Protein AF-A0A5C7MMS2-F1 (afdb_monomer_lite)

Radius of gyration: 21.01 Å; chains: 1; bounding box: 58×40×52 Å

Secondary structure (DSSP, 8-state):
-HHHHHHHHHHTT--HHHHHHHHHHTT-S-HHHHHHHHHHHHHHHHT-SSTTS-----EEPPHHHHTTS--EE--GGG-SEETTTTEE-SSS-EE----HHHHHHHHHHHHHHHTT---HHHHHHHHHHHHHHHHHH-GGGS-HHHHHHHTSTT--TTTHHHHHTHHHHHHHHHHHT-HHHHHHHHTGGGGHHHHHHHHHHHTGGG-TTHHHHHHHHHHHHHHHHHHH-

pLDDT: mean 73.43, std 17.76, range [34.78, 95.31]

Foldseek 3Di:
DVVLVVVCVVPVNDAQLSVQVVQVVVVHDHSVVRNVVVVVVVVVVPPPVDPPPDDPPQQADQPVVCVVHGDRDDPCQQFQADPVQCWGRDPDIDRHPCPPLNVVLRVLSNVCVVVVLDGPLLLVLLLVLQLVLQVVVDDVLHDPQLNVLVPDPPRDPPPSVSSSCSSVSSLLSVQLSDVVNLVLLVVPPPCLVVQLVSSCVSVVSSDPSCSSSSVSSSVSSNVVSVVVD

Sequence (229 aa):
MEAIVRQRRRTNGRDAVELGVVIAELGGPEPQTFESAHAWALVGHRNTRGPWEKQSASGTACLSCTAGTAVTTYPHIRFTFCRRHGQWLGKIQRSAVLDADLWKAERALRCMVRSGYVTRELYEGTWDAVRDHAYMIGETAWPERLRRARDLPKFTVGTDDRVALFPQTVLALRAVTRPQLVIWAGQGARQRHEIRRVLTENLDWAGDDRWLLVNNLQALLEAHVRSVA

Structure (mmCIF, N/CA/C/O backbone):
data_AF-A0A5C7MMS2-F1
#
_entry.id   AF-A0A5C7MMS2-F1
#
loop_
_atom_site.group_PDB
_atom_site.id
_atom_site.type_symbol
_atom_site.label_atom_id
_atom_site.label_alt_id
_atom_site.label_comp_id
_atom_site.label_asym_id
_atom_site.label_entity_id
_atom_site.label_seq_id
_atom_site.pdbx_PDB_ins_code
_atom_site.Cartn_x
_atom_site.Cartn_y
_atom_site.Cartn_z
_atom_site.occupancy
_atom_site.B_iso_or_equiv
_atom_site.auth_seq_id
_atom_site.auth_comp_id
_atom_site.auth_asym_id
_atom_site.auth_atom_id
_atom_site.pdbx_PDB_model_num
ATOM 1 N N . MET A 1 1 ? 32.289 23.148 20.616 1.00 55.03 1 MET A N 1
ATOM 2 C CA . MET A 1 1 ? 32.360 23.515 22.055 1.00 55.03 1 MET A CA 1
ATOM 3 C C . MET A 1 1 ? 31.599 24.792 22.407 1.00 55.03 1 MET A C 1
ATOM 5 O O . MET A 1 1 ? 30.785 24.755 23.323 1.00 55.03 1 MET A O 1
ATOM 9 N N . GLU A 1 2 ? 31.825 25.923 21.730 1.00 65.50 2 GLU A N 1
ATOM 10 C CA . GLU A 1 2 ? 31.168 27.195 22.088 1.00 65.50 2 GLU A CA 1
ATOM 11 C C . GLU A 1 2 ? 29.636 27.163 21.892 1.00 65.50 2 GLU A C 1
ATOM 13 O O . GLU A 1 2 ? 28.886 27.716 22.699 1.00 65.50 2 GLU A O 1
ATOM 18 N N . ALA A 1 3 ? 29.160 26.434 20.874 1.00 63.78 3 ALA A N 1
ATOM 19 C CA . ALA A 1 3 ? 27.738 26.205 20.617 1.00 63.78 3 ALA A CA 1
ATOM 20 C C . ALA A 1 3 ? 27.059 25.397 21.741 1.00 63.78 3 ALA A C 1
ATOM 22 O O . ALA A 1 3 ? 25.997 25.790 22.222 1.00 63.78 3 ALA A O 1
ATOM 23 N N . ILE A 1 4 ? 27.707 24.329 22.222 1.00 57.59 4 ILE A N 1
ATOM 24 C CA . ILE A 1 4 ? 27.218 23.487 23.328 1.00 57.59 4 ILE A CA 1
ATOM 25 C C . ILE A 1 4 ? 27.097 24.303 24.621 1.00 57.59 4 ILE A C 1
ATOM 27 O O . ILE A 1 4 ? 26.061 24.267 25.280 1.00 57.59 4 ILE A O 1
ATOM 31 N N . VAL A 1 5 ? 28.121 25.091 24.972 1.00 63.72 5 VAL A N 1
ATOM 32 C CA . VAL A 1 5 ? 28.115 25.909 26.200 1.00 63.72 5 VAL A CA 1
ATOM 33 C C . VAL A 1 5 ? 26.997 26.958 26.169 1.00 63.72 5 VAL A C 1
ATOM 35 O O . VAL A 1 5 ? 26.316 27.164 27.178 1.00 63.72 5 VAL A O 1
ATOM 38 N N . ARG A 1 6 ? 26.760 27.599 25.014 1.00 67.88 6 ARG A N 1
ATOM 39 C CA . ARG A 1 6 ? 25.638 28.540 24.837 1.00 67.88 6 ARG A CA 1
ATOM 40 C C . ARG A 1 6 ? 24.285 27.835 24.940 1.00 67.88 6 ARG A C 1
ATOM 42 O O . ARG A 1 6 ? 23.391 28.357 25.605 1.00 67.88 6 ARG A O 1
ATOM 49 N N . GLN A 1 7 ? 24.137 26.661 24.330 1.00 62.09 7 GLN A N 1
ATOM 50 C CA . GLN A 1 7 ? 22.880 25.913 24.344 1.00 62.09 7 GLN A CA 1
ATOM 51 C C . GLN A 1 7 ? 22.547 25.375 25.743 1.00 62.09 7 GLN A C 1
ATOM 53 O O . GLN A 1 7 ? 21.409 25.508 26.195 1.00 62.09 7 GLN A O 1
ATOM 58 N N . ARG A 1 8 ? 23.550 24.890 26.483 1.00 56.28 8 ARG A N 1
ATOM 59 C CA . ARG A 1 8 ? 23.418 24.431 27.874 1.00 56.28 8 ARG A CA 1
ATOM 60 C C . ARG A 1 8 ? 22.961 25.533 28.823 1.00 56.28 8 ARG A C 1
ATOM 62 O O . ARG A 1 8 ? 22.109 25.302 29.675 1.00 56.28 8 ARG A O 1
ATOM 69 N N . ARG A 1 9 ? 23.486 26.755 28.654 1.00 65.31 9 ARG A N 1
ATOM 70 C CA . ARG A 1 9 ? 23.047 27.935 29.423 1.00 65.31 9 ARG A CA 1
ATOM 71 C C . ARG A 1 9 ? 21.600 28.330 29.125 1.00 65.31 9 ARG A C 1
ATOM 73 O O . ARG A 1 9 ? 20.926 28.831 30.014 1.00 65.31 9 ARG A O 1
ATOM 80 N N . ARG A 1 10 ? 21.124 28.120 27.894 1.00 64.88 10 ARG A N 1
ATOM 81 C CA . ARG A 1 10 ? 19.743 28.443 27.490 1.00 64.88 10 ARG A CA 1
ATOM 82 C C . ARG A 1 10 ? 18.723 27.397 27.935 1.00 64.88 10 ARG A C 1
ATOM 84 O O . ARG A 1 10 ? 17.583 27.746 28.204 1.00 64.88 10 ARG A O 1
ATOM 91 N N . THR A 1 11 ? 19.127 26.133 27.999 1.00 62.44 11 THR A N 1
ATOM 92 C CA . THR A 1 11 ? 18.221 24.988 28.210 1.00 62.44 11 THR A CA 1
ATOM 93 C C . THR A 1 11 ? 18.388 24.318 29.578 1.00 62.44 11 THR A C 1
ATOM 95 O O . THR A 1 11 ? 17.722 23.326 29.876 1.00 62.44 11 THR A O 1
ATOM 98 N N . ASN A 1 12 ? 19.278 24.849 30.426 1.00 63.19 12 ASN A N 1
ATOM 99 C CA . ASN A 1 12 ? 19.643 24.290 31.730 1.00 63.19 12 ASN A CA 1
ATOM 100 C C . ASN A 1 12 ? 20.078 22.811 31.684 1.00 63.19 12 ASN A C 1
ATOM 102 O O . ASN A 1 12 ? 19.920 22.096 32.677 1.00 63.19 12 ASN A O 1
ATOM 106 N N . GLY A 1 13 ? 20.633 22.332 30.564 1.00 55.97 13 GLY A N 1
ATOM 107 C CA . GLY A 1 13 ? 21.162 20.968 30.472 1.00 55.97 13 GLY A CA 1
ATOM 108 C C . GLY A 1 13 ? 20.130 19.876 30.183 1.00 55.97 13 GLY A C 1
ATOM 109 O O . GLY A 1 13 ? 20.434 18.709 30.424 1.00 55.97 13 GLY A O 1
ATOM 110 N N . ARG A 1 14 ? 18.889 20.215 29.798 1.00 54.91 14 ARG A N 1
ATOM 111 C CA . ARG A 1 14 ? 17.760 19.255 29.784 1.00 54.91 14 ARG A CA 1
ATOM 112 C C . ARG A 1 14 ? 17.084 19.052 28.431 1.00 54.91 14 ARG A C 1
ATOM 114 O O . ARG A 1 14 ? 16.119 18.294 28.365 1.00 54.91 14 ARG A O 1
ATOM 121 N N . ASP A 1 15 ? 17.543 19.719 27.379 1.00 65.31 15 ASP A N 1
ATOM 122 C CA . ASP A 1 15 ? 16.831 19.742 26.102 1.00 65.31 15 ASP A CA 1
ATOM 123 C C . ASP A 1 15 ? 17.482 18.837 25.043 1.00 65.31 15 ASP A C 1
ATOM 125 O O . ASP A 1 15 ? 18.705 18.762 24.912 1.00 65.31 15 ASP A O 1
ATOM 129 N N . ALA A 1 16 ? 16.642 18.167 24.255 1.00 63.25 16 ALA A N 1
ATOM 130 C CA . ALA A 1 16 ? 17.030 17.289 23.154 1.00 63.25 16 ALA A CA 1
ATOM 131 C C . ALA A 1 16 ? 17.875 18.018 22.099 1.00 63.25 16 ALA A C 1
ATOM 133 O O . ALA A 1 16 ? 18.737 17.411 21.462 1.00 63.25 16 ALA A O 1
ATOM 134 N N . VAL A 1 17 ? 17.664 19.329 21.959 1.00 65.00 17 VAL A N 1
ATOM 135 C CA . VAL A 1 17 ? 18.454 20.208 21.092 1.00 65.00 17 VAL A CA 1
ATOM 136 C C . VAL A 1 17 ? 19.922 20.243 21.515 1.00 65.00 17 VAL A C 1
ATOM 138 O O . VAL A 1 17 ? 20.803 20.192 20.663 1.00 65.00 17 VAL A O 1
ATOM 141 N N . GLU A 1 18 ? 20.215 20.300 22.819 1.00 66.06 18 GLU A N 1
ATOM 142 C CA . GLU A 1 18 ? 21.594 20.336 23.325 1.00 66.06 18 GLU A CA 1
ATOM 143 C C . GLU A 1 18 ? 22.330 19.034 23.007 1.00 66.06 18 GLU A C 1
ATOM 145 O O . GLU A 1 18 ? 23.443 19.062 22.479 1.00 66.06 18 GLU A O 1
ATOM 150 N N . LEU A 1 19 ? 21.675 17.895 23.244 1.00 64.75 19 LEU A N 1
ATOM 151 C CA . LEU A 1 19 ? 22.204 16.583 22.879 1.00 64.75 19 LEU A CA 1
ATOM 152 C C . LEU A 1 19 ? 22.405 16.461 21.358 1.00 64.75 19 LEU A C 1
ATOM 154 O O . LEU A 1 19 ? 23.408 15.904 20.913 1.00 64.75 19 LEU A O 1
ATOM 158 N N . GLY A 1 20 ? 21.511 17.052 20.561 1.00 65.50 20 GLY A N 1
ATOM 159 C CA . GLY A 1 20 ? 21.653 17.144 19.108 1.00 65.50 20 GLY A CA 1
ATOM 160 C C . GLY A 1 20 ? 22.872 17.948 18.661 1.00 65.50 20 GLY A C 1
ATOM 161 O O . GLY A 1 20 ? 23.553 17.539 17.725 1.00 65.50 20 GLY A O 1
ATOM 162 N N . VAL A 1 21 ? 23.199 19.048 19.347 1.00 68.88 21 VAL A N 1
ATOM 163 C CA . VAL A 1 21 ? 24.417 19.839 19.082 1.00 68.88 21 VAL A CA 1
ATOM 164 C C . VAL A 1 21 ? 25.677 19.038 19.408 1.00 68.88 21 VAL A C 1
ATOM 166 O O . VAL A 1 21 ? 26.613 19.038 18.612 1.00 68.88 21 VAL A O 1
ATOM 169 N N . VAL A 1 22 ? 25.694 18.308 20.528 1.00 65.12 22 VAL A N 1
ATOM 170 C CA . VAL A 1 22 ? 26.823 17.432 20.891 1.00 65.12 22 VAL A CA 1
ATOM 171 C C . VAL A 1 22 ? 27.033 16.347 19.833 1.00 65.12 22 VAL A C 1
ATOM 173 O O . VAL A 1 22 ? 28.153 16.127 19.383 1.00 65.12 22 VAL A O 1
ATOM 176 N N . ILE A 1 23 ? 25.957 15.689 19.400 1.00 59.38 23 ILE A N 1
ATOM 177 C CA . ILE A 1 23 ? 26.016 14.614 18.404 1.00 59.38 23 ILE A CA 1
ATOM 178 C C . ILE A 1 23 ? 26.473 15.135 17.039 1.00 59.38 23 ILE A C 1
ATOM 180 O O . ILE A 1 23 ? 27.279 14.474 16.388 1.00 59.38 23 ILE A O 1
ATOM 184 N N . ALA A 1 24 ? 26.022 16.320 16.624 1.00 64.75 24 ALA A N 1
ATOM 185 C CA . ALA A 1 24 ? 26.467 16.948 15.383 1.00 64.75 24 ALA A CA 1
ATOM 186 C C . ALA A 1 24 ? 27.972 17.281 15.403 1.00 64.75 24 ALA A C 1
ATOM 188 O O . ALA A 1 24 ? 28.668 17.014 14.426 1.00 64.75 24 ALA A O 1
ATOM 189 N N . GLU A 1 25 ? 28.505 17.792 16.523 1.00 68.56 25 GLU A N 1
ATOM 190 C CA . GLU A 1 25 ? 29.949 18.055 16.669 1.00 68.56 25 GLU A CA 1
ATOM 191 C C . GLU A 1 25 ? 30.800 16.770 16.597 1.00 68.56 25 GLU A C 1
ATOM 193 O O . GLU A 1 25 ? 31.953 16.822 16.175 1.00 68.56 25 GLU A O 1
ATOM 198 N N . LEU A 1 26 ? 30.230 15.610 16.942 1.00 62.34 26 LEU A N 1
ATOM 199 C CA . LEU A 1 26 ? 30.874 14.294 16.821 1.00 62.34 26 LEU A CA 1
ATOM 200 C C . LEU A 1 26 ? 30.692 13.648 15.431 1.00 62.34 26 LEU A C 1
ATOM 202 O O . LEU A 1 26 ? 30.954 12.457 15.266 1.00 62.34 26 LEU A O 1
ATOM 206 N N . GLY A 1 27 ? 30.234 14.409 14.429 1.00 59.75 27 GLY A N 1
ATOM 207 C CA . GLY A 1 27 ? 30.002 13.927 13.061 1.00 59.75 27 GLY A CA 1
ATOM 208 C C . GLY A 1 27 ? 28.654 13.228 12.854 1.00 59.75 27 GLY A C 1
ATOM 209 O O . GLY A 1 27 ? 28.451 12.547 11.848 1.00 59.75 27 GLY A O 1
ATOM 210 N N . GLY A 1 28 ? 27.735 13.362 13.809 1.00 59.19 28 GLY A N 1
ATOM 211 C CA . GLY A 1 28 ? 26.364 12.872 13.719 1.00 59.19 28 GLY A CA 1
ATOM 212 C C . GLY A 1 28 ? 25.426 13.795 12.924 1.00 59.19 28 GLY A C 1
ATOM 213 O O . GLY A 1 28 ? 25.860 14.780 12.327 1.00 59.19 28 GLY A O 1
ATOM 214 N N . PRO A 1 29 ? 24.118 13.476 12.877 1.00 60.06 29 PRO A N 1
ATOM 215 C CA . PRO A 1 29 ? 23.128 14.273 12.154 1.00 60.06 29 PRO A CA 1
ATOM 216 C C . PRO A 1 29 ? 22.975 15.682 12.735 1.00 60.06 29 PRO A C 1
ATOM 218 O O . PRO A 1 29 ? 23.220 15.907 13.919 1.00 60.06 29 PRO A O 1
ATOM 221 N N . GLU A 1 30 ? 22.487 16.614 11.911 1.00 73.94 30 GLU A N 1
ATOM 222 C CA . GLU A 1 30 ? 22.206 17.982 12.349 1.00 73.94 30 GLU A CA 1
ATOM 223 C C . GLU A 1 30 ? 21.257 18.021 13.564 1.00 73.94 30 GLU A C 1
ATOM 225 O O . GLU A 1 30 ? 20.338 17.194 13.653 1.00 73.94 30 GLU A O 1
ATOM 230 N N . PRO A 1 31 ? 21.396 19.010 14.469 1.00 71.81 31 PRO A N 1
ATOM 231 C CA . PRO A 1 31 ? 20.674 19.028 15.743 1.00 71.81 31 PRO A CA 1
ATOM 232 C C . PRO A 1 31 ? 19.152 18.955 15.606 1.00 71.81 31 PRO A C 1
ATOM 234 O O . PRO A 1 31 ? 18.510 18.266 16.384 1.00 71.81 31 PRO A O 1
ATOM 237 N N . GLN A 1 32 ? 18.575 19.590 14.583 1.00 69.69 32 GLN A N 1
ATOM 238 C CA . GLN A 1 32 ? 17.128 19.574 14.314 1.00 69.69 32 GLN A CA 1
ATOM 239 C C . GLN A 1 32 ? 16.640 18.191 13.855 1.00 69.69 32 GLN A C 1
ATOM 241 O O . GLN A 1 32 ? 15.538 17.749 14.196 1.00 69.69 32 GLN A O 1
ATOM 246 N N . THR A 1 33 ? 17.480 17.479 13.095 1.00 68.00 33 THR A N 1
ATOM 247 C CA . THR A 1 33 ? 17.221 16.098 12.670 1.00 68.00 33 THR A CA 1
ATOM 248 C C . THR A 1 33 ? 17.295 15.159 13.871 1.00 68.00 33 THR A C 1
ATOM 250 O O . THR A 1 33 ? 16.433 14.290 14.026 1.00 68.00 33 THR A O 1
ATOM 253 N N . PHE A 1 34 ? 18.284 15.362 14.748 1.00 67.00 34 PHE A N 1
ATOM 254 C CA . PHE A 1 34 ? 18.396 14.624 16.001 1.00 67.00 34 PHE A CA 1
ATOM 255 C C . PHE A 1 34 ? 17.219 14.903 16.938 1.00 67.00 34 PHE A C 1
ATOM 257 O O . PHE A 1 34 ? 16.590 13.962 17.403 1.00 67.00 34 PHE A O 1
ATOM 264 N N . GLU A 1 35 ? 16.884 16.167 17.186 1.00 65.12 35 GLU A N 1
ATOM 265 C CA . GLU A 1 35 ? 15.781 16.583 18.053 1.00 65.12 35 GLU A CA 1
ATOM 266 C C . GLU A 1 35 ? 14.460 15.981 17.577 1.00 65.12 35 GLU A C 1
ATOM 268 O O . GLU A 1 35 ? 13.731 15.383 18.367 1.00 65.12 35 GLU A O 1
ATOM 273 N N . SER A 1 36 ? 14.198 16.048 16.269 1.00 60.09 36 SER A N 1
ATOM 274 C CA . SER A 1 36 ? 13.043 15.392 15.665 1.00 60.09 36 SER A CA 1
ATOM 275 C C . SER A 1 36 ? 13.050 13.896 15.984 1.00 60.09 36 SER A C 1
ATOM 277 O O . SER A 1 36 ? 12.071 13.379 16.516 1.00 60.09 36 SER A O 1
ATOM 279 N N . ALA A 1 37 ? 14.153 13.190 15.707 1.00 54.94 37 ALA A N 1
ATOM 280 C CA . ALA A 1 37 ? 14.293 11.756 15.977 1.00 54.94 37 ALA A CA 1
ATOM 281 C C . ALA A 1 37 ? 14.189 11.397 17.475 1.00 54.94 37 ALA A C 1
ATOM 283 O O . ALA A 1 37 ? 13.615 10.367 17.827 1.00 54.94 37 ALA A O 1
ATOM 284 N N . HIS A 1 38 ? 14.693 12.252 18.361 1.00 56.50 38 HIS A N 1
ATOM 285 C CA . HIS A 1 38 ? 14.639 12.091 19.809 1.00 56.50 38 HIS A CA 1
ATOM 286 C C . HIS A 1 38 ? 13.217 12.307 20.343 1.00 56.50 38 HIS A C 1
ATOM 288 O O . HIS A 1 38 ? 12.708 11.488 21.107 1.00 56.50 38 HIS A O 1
ATOM 294 N N . ALA A 1 39 ? 12.518 13.344 19.874 1.00 56.78 39 ALA A N 1
ATOM 295 C CA . ALA A 1 39 ? 11.101 13.548 20.154 1.00 56.78 39 ALA A CA 1
ATOM 296 C C . ALA A 1 39 ? 10.260 12.361 19.649 1.00 56.78 39 ALA A C 1
ATOM 298 O O . ALA A 1 39 ? 9.374 11.891 20.364 1.00 56.78 39 ALA A O 1
ATOM 299 N N . TRP A 1 40 ? 10.585 11.800 18.475 1.00 51.91 40 TRP A N 1
ATOM 300 C CA . TRP A 1 40 ? 9.971 10.564 17.968 1.00 51.91 40 TRP A CA 1
ATOM 301 C C . TRP A 1 40 ? 10.179 9.372 18.904 1.00 51.91 40 TRP A C 1
ATOM 303 O O . TRP A 1 40 ? 9.240 8.605 19.133 1.00 51.91 40 TRP A O 1
ATOM 313 N N . ALA A 1 41 ? 11.384 9.216 19.451 1.00 49.47 41 ALA A N 1
ATOM 314 C CA . ALA A 1 41 ? 11.685 8.155 20.404 1.00 49.47 41 ALA A CA 1
ATOM 315 C C . ALA A 1 41 ? 10.878 8.320 21.706 1.00 49.47 41 ALA A C 1
ATOM 317 O O . ALA A 1 41 ? 10.300 7.351 22.194 1.00 49.47 41 ALA A O 1
ATOM 318 N N . LEU A 1 42 ? 10.753 9.547 22.222 1.00 46.44 42 LEU A N 1
ATOM 319 C CA . LEU A 1 42 ? 10.012 9.840 23.455 1.00 46.44 42 LEU A CA 1
ATOM 320 C C . LEU A 1 42 ? 8.487 9.724 23.306 1.00 46.44 42 LEU A C 1
ATOM 322 O O . LEU A 1 42 ? 7.821 9.221 24.213 1.00 46.44 42 LEU A O 1
ATOM 326 N N . VAL A 1 43 ? 7.917 10.132 22.167 1.00 44.84 43 VAL A N 1
ATOM 327 C CA . VAL A 1 43 ? 6.488 9.913 21.857 1.00 44.84 43 VAL A CA 1
ATOM 328 C C . VAL A 1 43 ? 6.181 8.415 21.784 1.00 44.84 43 VAL A C 1
ATOM 330 O O . VAL A 1 43 ? 5.128 7.977 22.244 1.00 44.84 43 VAL A O 1
ATOM 333 N N . GLY A 1 44 ? 7.135 7.616 21.298 1.00 42.59 44 GLY A N 1
ATOM 334 C CA . GLY A 1 44 ? 7.069 6.159 21.347 1.00 42.59 44 GLY A CA 1
ATOM 335 C C . GLY A 1 44 ? 7.054 5.571 22.763 1.00 42.59 44 GLY A C 1
ATOM 336 O O . GLY A 1 44 ? 6.579 4.456 22.914 1.00 42.59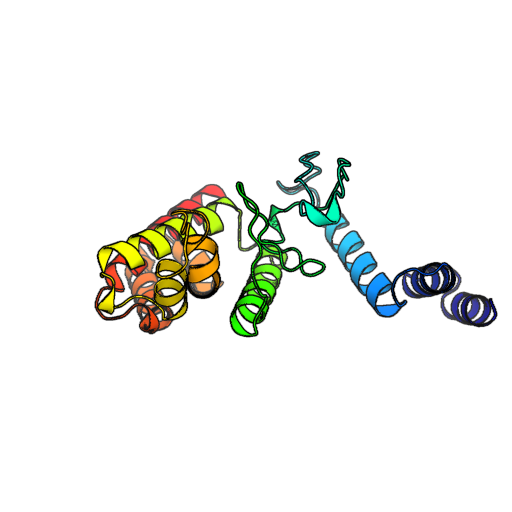 44 GLY A O 1
ATOM 337 N N . HIS A 1 45 ? 7.515 6.299 23.786 1.00 38.75 45 HIS A N 1
ATOM 338 C CA . HIS A 1 45 ? 7.576 5.823 25.174 1.00 38.75 45 HIS A CA 1
ATOM 339 C C . HIS A 1 45 ? 6.370 6.216 26.041 1.00 38.75 45 HIS A C 1
ATOM 341 O O . HIS A 1 45 ? 6.074 5.521 27.008 1.00 38.75 45 HIS A O 1
ATOM 347 N N . ARG A 1 46 ? 5.657 7.311 25.736 1.00 37.75 46 ARG A N 1
ATOM 348 C CA . ARG A 1 46 ? 4.522 7.762 26.573 1.00 37.75 46 ARG A CA 1
ATOM 349 C C . ARG A 1 46 ? 3.230 6.960 26.381 1.00 37.75 46 ARG A C 1
ATOM 351 O O . ARG A 1 46 ? 2.410 6.951 27.289 1.00 37.75 46 ARG A O 1
ATOM 358 N N . ASN A 1 47 ? 3.079 6.254 25.258 1.00 37.19 47 ASN A N 1
ATOM 359 C CA . ASN A 1 47 ? 1.887 5.449 24.947 1.00 37.19 47 ASN A CA 1
ATOM 360 C C . ASN A 1 47 ? 2.153 3.931 24.909 1.00 37.19 47 ASN A C 1
ATOM 362 O O . ASN A 1 47 ? 1.316 3.162 24.438 1.00 37.19 47 ASN A O 1
ATOM 366 N N . THR A 1 48 ? 3.301 3.462 25.403 1.00 39.94 48 THR A N 1
ATOM 367 C CA . THR A 1 48 ? 3.591 2.025 25.507 1.00 39.94 48 THR A CA 1
ATOM 368 C C . THR A 1 48 ? 3.085 1.470 26.833 1.00 39.94 48 THR A C 1
ATOM 370 O O . THR A 1 48 ? 3.796 1.489 27.833 1.00 39.94 48 THR A O 1
ATOM 373 N N . ARG A 1 49 ? 1.810 1.068 26.807 1.00 38.31 49 ARG A N 1
ATOM 374 C CA . ARG A 1 49 ? 1.309 -0.248 27.252 1.00 38.31 49 ARG A CA 1
ATOM 375 C C . ARG A 1 49 ? 0.245 -0.732 26.255 1.00 38.31 49 ARG A C 1
ATOM 377 O O . ARG A 1 49 ? -0.888 -1.028 26.611 1.00 38.31 49 ARG A O 1
ATOM 384 N N . GLY A 1 50 ? 0.597 -0.702 24.971 1.00 35.94 50 GLY A N 1
ATOM 385 C CA . GLY A 1 50 ? -0.221 -1.189 23.855 1.00 35.94 50 GLY A CA 1
ATOM 386 C C . GLY A 1 50 ? 0.551 -2.245 23.052 1.00 35.94 50 GLY A C 1
ATOM 387 O O . GLY A 1 50 ? 1.764 -2.337 23.241 1.00 35.94 50 GLY A O 1
ATOM 388 N N . PRO A 1 51 ? -0.103 -3.007 22.150 1.00 38.94 51 PRO A N 1
ATOM 389 C CA . PRO A 1 51 ? 0.329 -4.305 21.576 1.00 38.94 51 PRO A CA 1
ATOM 390 C C . PRO A 1 51 ? 1.636 -4.311 20.751 1.00 38.94 51 PRO A C 1
ATOM 392 O O . PRO A 1 51 ? 1.971 -5.288 20.089 1.00 38.94 51 PRO A O 1
ATOM 395 N N . TRP A 1 52 ? 2.398 -3.224 20.811 1.00 42.16 52 TRP A N 1
ATOM 396 C CA . TRP A 1 52 ? 3.666 -2.989 20.133 1.00 42.16 52 TRP A CA 1
ATOM 397 C C . TRP A 1 52 ? 4.844 -2.812 21.107 1.00 42.16 52 TRP A C 1
ATOM 399 O O . TRP A 1 52 ? 5.894 -2.298 20.713 1.00 42.16 52 TRP A O 1
ATOM 409 N N . GLU A 1 53 ? 4.703 -3.200 22.379 1.00 34.78 53 GLU A N 1
ATOM 410 C CA . GLU A 1 53 ? 5.831 -3.213 23.315 1.00 34.78 53 GLU A CA 1
ATOM 411 C C . GLU A 1 53 ? 6.908 -4.207 22.873 1.00 34.78 53 GLU A C 1
ATOM 413 O O . GLU A 1 53 ? 6.626 -5.377 22.629 1.00 34.78 53 GLU A O 1
ATOM 418 N N . LYS A 1 54 ? 8.144 -3.691 22.757 1.00 37.75 54 LYS A N 1
ATOM 419 C CA . LYS A 1 54 ? 9.410 -4.415 22.548 1.00 37.75 54 LYS A CA 1
ATOM 420 C C . LYS A 1 54 ? 9.240 -5.769 21.857 1.00 37.75 54 LYS A C 1
ATOM 422 O O . LYS A 1 54 ? 9.534 -6.820 22.417 1.00 37.75 54 LYS A O 1
ATOM 427 N N . GLN A 1 55 ? 8.894 -5.736 20.576 1.00 36.00 55 GLN A N 1
ATOM 428 C CA . GLN A 1 55 ? 9.344 -6.833 19.742 1.00 36.00 55 GLN A CA 1
ATOM 429 C C . GLN A 1 55 ? 10.851 -6.657 19.569 1.00 36.00 55 GLN A C 1
ATOM 431 O O . GLN A 1 55 ? 11.313 -5.797 18.820 1.00 36.00 55 GLN A O 1
ATOM 436 N N . SER A 1 56 ? 11.627 -7.502 20.238 1.00 35.56 56 SER A N 1
ATOM 437 C CA . SER A 1 56 ? 12.959 -7.932 19.807 1.00 35.56 56 SER A CA 1
ATOM 438 C C . SER A 1 56 ? 12.878 -8.671 18.456 1.00 35.56 56 SER A C 1
ATOM 440 O O . SER A 1 56 ? 13.473 -9.723 18.265 1.00 35.56 56 SER A O 1
ATOM 442 N N . ALA A 1 57 ? 12.120 -8.128 17.501 1.00 37.81 57 ALA A N 1
ATOM 443 C CA . ALA A 1 57 ? 12.069 -8.564 16.122 1.00 37.81 57 ALA A CA 1
ATOM 444 C C . ALA A 1 57 ? 12.972 -7.616 15.332 1.00 37.81 57 ALA A C 1
ATOM 446 O O . ALA A 1 57 ? 12.535 -6.627 14.740 1.00 37.81 57 ALA A O 1
ATOM 447 N N . SER A 1 58 ? 14.271 -7.895 15.397 1.00 41.41 58 SER A N 1
ATOM 448 C CA . SER A 1 58 ? 15.261 -7.373 14.466 1.00 41.41 58 SER A CA 1
ATOM 449 C C . SER A 1 58 ? 14.802 -7.683 13.039 1.00 41.41 58 SER A C 1
ATOM 451 O O . SER A 1 58 ? 14.785 -8.832 12.611 1.00 41.41 58 SER A O 1
ATOM 453 N N . GLY A 1 59 ? 14.401 -6.665 12.282 1.00 46.34 59 GLY A N 1
ATOM 454 C CA . GLY A 1 59 ? 14.306 -6.812 10.834 1.00 46.34 59 GLY A CA 1
ATOM 455 C C . GLY A 1 59 ? 15.627 -6.400 10.187 1.00 46.34 59 GLY A C 1
ATOM 456 O O . GLY A 1 59 ? 16.288 -5.460 10.641 1.00 46.34 59 GLY A O 1
ATOM 457 N N . THR A 1 60 ? 16.029 -7.113 9.140 1.00 44.94 60 THR A N 1
ATOM 458 C CA . THR A 1 60 ? 17.318 -6.951 8.456 1.00 44.94 60 THR A CA 1
ATOM 459 C C . THR A 1 60 ? 17.401 -5.593 7.766 1.00 44.94 60 THR A C 1
ATOM 461 O O . THR A 1 60 ? 16.546 -5.283 6.940 1.00 44.94 60 THR A O 1
ATOM 464 N N . ALA A 1 61 ? 18.424 -4.778 8.056 1.00 50.12 61 ALA A N 1
ATOM 465 C CA . ALA A 1 61 ? 18.686 -3.564 7.277 1.00 50.12 61 ALA A CA 1
ATOM 466 C C . ALA A 1 61 ? 18.805 -3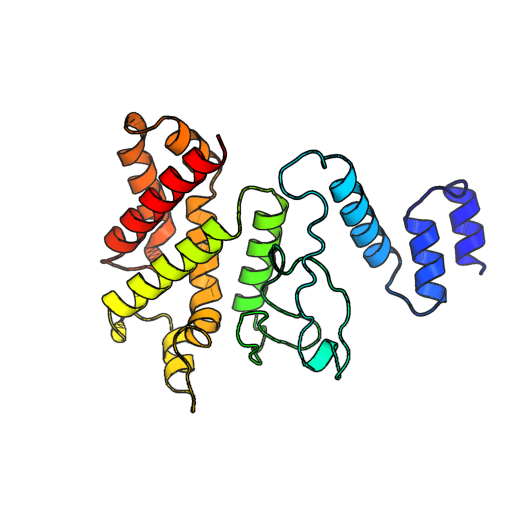.900 5.773 1.00 50.12 61 ALA A C 1
ATOM 468 O O . ALA A 1 61 ? 18.934 -5.068 5.389 1.00 50.12 61 ALA A O 1
ATOM 469 N N . CYS A 1 62 ? 18.762 -2.894 4.893 1.00 55.66 62 CYS A N 1
ATOM 470 C CA . CYS A 1 62 ? 19.002 -3.178 3.479 1.00 55.66 62 CYS A CA 1
ATOM 471 C C . CYS A 1 62 ? 20.356 -3.896 3.303 1.00 55.66 62 CYS A C 1
ATOM 473 O O . CYS A 1 62 ? 21.280 -3.604 4.056 1.00 55.66 62 CYS A O 1
ATOM 475 N N . LEU A 1 63 ? 20.507 -4.801 2.338 1.00 55.53 63 LEU A N 1
ATOM 476 C CA . LEU A 1 63 ? 21.703 -5.627 2.156 1.00 55.53 63 LEU A CA 1
ATOM 477 C C . LEU A 1 63 ? 22.959 -4.748 2.045 1.00 55.53 63 LEU A C 1
ATOM 479 O O . LEU A 1 63 ? 23.984 -5.032 2.665 1.00 55.53 63 LEU A O 1
ATOM 483 N N . SER A 1 64 ? 22.830 -3.607 1.362 1.00 50.56 64 SER A N 1
ATOM 484 C CA . SER A 1 64 ? 23.860 -2.565 1.257 1.00 50.56 64 SER A CA 1
ATOM 485 C C . SER A 1 64 ? 24.156 -1.851 2.584 1.00 50.56 64 SER A C 1
ATOM 487 O O . SER A 1 64 ? 25.290 -1.477 2.841 1.00 50.56 64 SER A O 1
ATOM 489 N N . CYS A 1 65 ? 23.149 -1.677 3.442 1.00 52.69 65 CYS A N 1
ATOM 490 C CA . CYS A 1 65 ? 23.263 -1.085 4.776 1.00 52.69 65 CYS A CA 1
ATOM 491 C C . CYS A 1 65 ? 23.960 -2.035 5.747 1.00 52.69 65 CYS A C 1
ATOM 493 O O . CYS A 1 65 ? 24.702 -1.589 6.615 1.00 52.69 65 CYS A O 1
ATOM 495 N N . THR A 1 66 ? 23.658 -3.330 5.635 1.00 50.91 66 THR A N 1
ATOM 496 C CA . THR A 1 66 ? 24.255 -4.358 6.479 1.00 50.91 66 THR A CA 1
ATOM 497 C C . THR A 1 66 ? 25.700 -4.633 6.099 1.00 50.91 66 THR A C 1
ATOM 499 O O . THR A 1 66 ? 26.434 -5.068 6.968 1.00 50.91 66 THR A O 1
ATOM 502 N N . ALA A 1 67 ? 26.134 -4.388 4.853 1.00 49.88 67 ALA A N 1
ATOM 503 C CA . ALA A 1 67 ? 27.524 -4.584 4.410 1.00 49.88 67 ALA A CA 1
ATOM 504 C C . ALA A 1 67 ? 28.169 -5.894 4.940 1.00 49.88 67 ALA A C 1
ATOM 506 O O . ALA A 1 67 ? 29.324 -5.906 5.348 1.00 49.88 67 ALA A O 1
ATOM 507 N N . GLY A 1 68 ? 27.397 -6.991 4.998 1.00 44.16 68 GLY A N 1
ATOM 508 C CA . GLY A 1 68 ? 27.840 -8.286 5.541 1.00 44.16 68 GLY A CA 1
ATOM 509 C C . GLY A 1 68 ? 27.723 -8.485 7.064 1.00 44.16 68 GLY A C 1
ATOM 510 O O . GLY A 1 68 ? 28.128 -9.525 7.566 1.00 44.16 68 GLY A O 1
ATOM 511 N N . THR A 1 69 ? 27.141 -7.546 7.810 1.00 37.47 69 THR A N 1
ATOM 512 C CA . THR A 1 69 ? 26.961 -7.604 9.271 1.00 37.47 69 THR A CA 1
ATOM 513 C C . THR A 1 69 ? 25.502 -7.419 9.685 1.00 37.47 69 THR A C 1
ATOM 515 O O . THR A 1 69 ? 24.778 -6.563 9.173 1.00 37.47 69 THR A O 1
ATOM 518 N N . ALA A 1 70 ? 25.049 -8.244 10.630 1.00 40.06 70 ALA A N 1
ATOM 519 C CA . ALA A 1 70 ? 23.712 -8.144 11.200 1.00 40.06 70 ALA A CA 1
ATOM 520 C C . ALA A 1 70 ? 23.624 -6.897 12.093 1.00 40.06 70 ALA A C 1
ATOM 522 O O . ALA A 1 70 ? 24.107 -6.892 13.221 1.00 40.06 70 ALA A O 1
ATOM 523 N N . VAL A 1 71 ? 23.015 -5.827 11.584 1.00 38.66 71 VAL A N 1
ATOM 524 C CA . VAL A 1 71 ? 22.740 -4.621 12.373 1.00 38.66 71 VAL A CA 1
ATOM 525 C C . VAL A 1 71 ? 21.321 -4.704 12.923 1.00 38.66 71 VAL A C 1
ATOM 527 O O . VAL A 1 71 ? 20.362 -4.879 12.168 1.00 38.66 71 VAL A O 1
ATOM 530 N N . THR A 1 72 ? 21.175 -4.539 14.236 1.00 40.06 72 THR A N 1
ATOM 531 C CA . THR A 1 72 ? 19.873 -4.378 14.888 1.00 40.06 72 THR A CA 1
ATOM 532 C C . THR A 1 72 ? 19.243 -3.078 14.391 1.00 40.06 72 THR A C 1
ATOM 534 O O . THR A 1 72 ? 19.681 -1.992 14.765 1.00 40.06 72 THR A O 1
ATOM 537 N N . THR A 1 73 ? 18.242 -3.164 13.510 1.00 42.69 73 THR A N 1
ATOM 538 C CA . THR A 1 73 ? 17.554 -1.978 12.975 1.00 42.69 73 THR A CA 1
ATOM 539 C C . THR A 1 73 ? 16.091 -1.898 13.390 1.00 42.69 73 THR A C 1
ATOM 541 O O . THR A 1 73 ? 15.490 -2.877 13.830 1.00 42.69 73 THR A O 1
ATOM 544 N N . TYR A 1 74 ? 15.554 -0.677 13.288 1.00 38.59 74 TYR A N 1
ATOM 545 C CA . TYR A 1 74 ? 14.194 -0.289 13.650 1.00 38.59 74 TYR A CA 1
ATOM 546 C C . TYR A 1 74 ? 13.119 -1.176 12.993 1.00 38.59 74 TYR A C 1
ATOM 548 O O . TYR A 1 74 ? 13.329 -1.679 11.889 1.00 38.59 74 TYR A O 1
ATOM 556 N N . PRO A 1 75 ? 11.940 -1.324 13.626 1.00 44.47 75 PRO A N 1
ATOM 557 C CA . PRO A 1 75 ? 10.866 -2.184 13.138 1.00 44.47 75 PRO A CA 1
ATOM 558 C C . PRO A 1 75 ? 10.463 -1.833 11.696 1.00 44.47 75 PRO A C 1
ATOM 560 O O . PRO A 1 75 ? 9.891 -0.773 11.433 1.00 44.47 75 PRO A O 1
ATOM 563 N N . HIS A 1 76 ? 10.724 -2.761 10.767 1.00 39.16 76 HIS A N 1
ATOM 564 C CA . HIS A 1 76 ? 10.386 -2.689 9.329 1.00 39.16 76 HIS A CA 1
ATOM 565 C C . HIS A 1 76 ? 8.890 -2.522 9.059 1.00 39.16 76 HIS A C 1
ATOM 567 O O . HIS A 1 76 ? 8.485 -2.058 8.003 1.00 39.16 76 HIS A O 1
ATOM 573 N N . ILE A 1 77 ? 8.079 -2.793 10.077 1.00 43.28 77 ILE A N 1
ATOM 574 C CA . ILE A 1 77 ? 6.656 -2.458 10.178 1.00 43.28 77 ILE A CA 1
ATOM 575 C C . ILE A 1 77 ? 6.379 -0.971 9.873 1.00 43.28 77 ILE A C 1
ATOM 577 O O . ILE A 1 77 ? 5.250 -0.605 9.568 1.00 43.28 77 ILE A O 1
ATOM 581 N N . ARG A 1 78 ? 7.396 -0.099 9.951 1.00 47.28 78 ARG A N 1
ATOM 582 C CA . ARG A 1 78 ? 7.269 1.339 9.686 1.00 47.28 78 ARG A CA 1
ATOM 583 C C . ARG A 1 78 ? 7.744 1.778 8.301 1.00 47.28 78 ARG A C 1
ATOM 585 O O . ARG A 1 78 ? 7.378 2.880 7.892 1.00 47.28 78 ARG A O 1
ATOM 592 N N . PHE A 1 79 ? 8.559 0.983 7.598 1.00 55.34 79 PHE A N 1
ATOM 593 C CA . PHE A 1 79 ? 9.287 1.438 6.408 1.00 55.34 79 PHE A CA 1
ATOM 594 C C . PHE A 1 79 ? 9.415 0.346 5.345 1.00 55.34 79 PHE A C 1
ATOM 596 O O . PHE A 1 79 ? 10.060 -0.670 5.572 1.00 55.34 79 PHE A O 1
ATOM 603 N N . THR A 1 80 ? 8.896 0.612 4.149 1.00 66.62 80 THR A N 1
ATOM 604 C CA . THR A 1 80 ? 9.005 -0.303 3.000 1.00 66.62 80 THR A CA 1
ATOM 605 C C . THR A 1 80 ? 10.219 -0.032 2.115 1.00 66.62 80 THR A C 1
ATOM 607 O O . THR A 1 80 ? 10.540 -0.823 1.236 1.00 66.62 80 THR A O 1
ATOM 610 N N . PHE A 1 81 ? 10.924 1.078 2.356 1.00 70.62 81 PHE A N 1
ATOM 611 C CA . PHE A 1 81 ? 12.121 1.463 1.615 1.00 70.62 81 PHE A CA 1
ATOM 612 C C . PHE A 1 81 ? 13.252 1.910 2.539 1.00 70.62 81 PHE A C 1
ATOM 614 O O . PHE A 1 81 ? 13.058 2.682 3.486 1.00 70.62 81 PHE A O 1
ATOM 621 N N . CYS A 1 82 ? 14.473 1.518 2.186 1.00 70.50 82 CYS A N 1
ATOM 622 C CA . CYS A 1 82 ? 15.686 2.166 2.641 1.00 70.50 82 CYS A CA 1
ATOM 623 C C . CYS A 1 82 ? 15.974 3.376 1.753 1.00 70.50 82 CYS A C 1
ATOM 625 O O . CYS A 1 82 ? 16.440 3.237 0.623 1.00 70.50 82 CYS A O 1
ATOM 627 N N . ARG A 1 83 ? 15.765 4.574 2.301 1.00 68.12 83 ARG A N 1
ATOM 628 C CA . ARG A 1 83 ? 16.063 5.836 1.609 1.00 68.12 83 ARG A CA 1
ATOM 629 C C . ARG A 1 83 ? 17.546 6.029 1.298 1.00 68.12 83 ARG A C 1
ATOM 631 O O . ARG A 1 83 ? 17.866 6.611 0.275 1.00 68.12 83 ARG A O 1
ATOM 638 N N . ARG A 1 84 ? 18.443 5.532 2.160 1.00 65.94 84 ARG A N 1
ATOM 639 C CA . ARG A 1 84 ? 19.897 5.703 1.994 1.00 65.94 84 ARG A CA 1
ATOM 640 C C . ARG A 1 84 ? 20.433 4.989 0.752 1.00 65.94 84 ARG A C 1
ATOM 642 O O . ARG A 1 84 ? 21.335 5.506 0.113 1.00 65.94 84 ARG A O 1
ATOM 649 N N . HIS A 1 85 ? 19.888 3.817 0.430 1.00 68.38 85 HIS A N 1
ATOM 650 C CA . HIS A 1 85 ? 20.412 2.968 -0.645 1.00 68.38 85 HIS A CA 1
ATOM 651 C C . HIS A 1 85 ? 19.387 2.667 -1.747 1.00 68.38 85 HIS A C 1
ATOM 653 O O . HIS A 1 85 ? 19.662 1.841 -2.611 1.00 68.38 85 HIS A O 1
ATOM 659 N N . GLY A 1 86 ? 18.202 3.292 -1.710 1.00 69.88 86 GLY A N 1
ATOM 660 C CA . GLY A 1 86 ? 17.148 3.062 -2.705 1.00 69.88 86 GLY A CA 1
ATOM 661 C C . GLY A 1 86 ? 16.754 1.588 -2.804 1.00 69.88 86 GLY A C 1
ATOM 662 O O . GLY A 1 86 ? 16.712 1.023 -3.890 1.00 69.88 86 GLY A O 1
ATOM 663 N N . GLN A 1 87 ? 16.555 0.929 -1.662 1.00 72.38 87 GLN A N 1
ATOM 664 C CA . GLN A 1 87 ? 16.218 -0.498 -1.619 1.00 72.38 87 GLN A CA 1
ATOM 665 C C . GLN A 1 87 ? 14.809 -0.686 -1.082 1.00 72.38 87 GLN A C 1
ATOM 667 O O . GLN A 1 87 ? 14.481 -0.147 -0.025 1.00 72.38 87 GLN A O 1
ATOM 672 N N . TRP A 1 88 ? 14.003 -1.487 -1.766 1.00 75.75 88 TRP A N 1
ATOM 673 C CA . TRP A 1 88 ? 12.790 -2.047 -1.196 1.00 75.75 88 TRP A CA 1
ATOM 674 C C . TRP A 1 88 ? 13.144 -3.031 -0.080 1.00 75.75 88 TRP A C 1
ATOM 676 O O . TRP A 1 88 ? 13.984 -3.919 -0.245 1.00 75.75 88 TRP A O 1
ATOM 686 N N . LEU A 1 89 ? 12.484 -2.860 1.059 1.00 67.69 89 LEU A N 1
ATOM 687 C CA . LEU A 1 89 ? 12.628 -3.682 2.249 1.00 67.69 89 LEU A CA 1
ATOM 688 C C . LEU A 1 89 ? 11.437 -4.644 2.290 1.00 67.69 89 LEU A C 1
ATOM 690 O O . LEU A 1 89 ? 10.330 -4.278 2.674 1.00 67.69 89 LEU A O 1
ATOM 694 N N . GLY A 1 90 ? 11.656 -5.874 1.831 1.00 61.53 90 GLY A N 1
ATOM 695 C CA . GLY A 1 90 ? 10.661 -6.945 1.812 1.00 61.53 90 GLY A CA 1
ATOM 696 C C . GLY A 1 90 ? 11.307 -8.304 2.075 1.00 61.53 90 GLY A C 1
ATOM 697 O O . GLY A 1 90 ? 12.493 -8.373 2.396 1.00 61.53 90 GLY A O 1
ATOM 698 N N . LYS A 1 91 ? 10.543 -9.398 1.905 1.00 61.53 91 LYS A N 1
ATOM 699 C CA . LYS A 1 91 ? 11.095 -10.771 1.971 1.00 61.53 91 LYS A CA 1
ATOM 700 C C . LYS A 1 91 ? 12.276 -10.948 1.011 1.00 61.53 91 LYS A C 1
ATOM 702 O O . LYS A 1 91 ? 13.250 -11.609 1.346 1.00 61.53 91 LYS A O 1
ATOM 707 N N . ILE A 1 92 ? 12.179 -10.321 -0.159 1.00 60.62 92 ILE A N 1
ATOM 708 C CA . ILE A 1 92 ? 13.254 -10.194 -1.134 1.00 60.62 92 ILE A CA 1
ATOM 709 C C . ILE A 1 92 ? 13.549 -8.703 -1.273 1.00 60.62 92 ILE A C 1
ATOM 711 O O . ILE A 1 92 ? 12.639 -7.904 -1.502 1.00 60.62 92 ILE A O 1
ATOM 715 N N . GLN A 1 93 ? 14.814 -8.324 -1.105 1.00 69.56 93 GLN A N 1
ATOM 716 C CA . GLN A 1 93 ? 15.239 -6.945 -1.309 1.00 69.56 93 GLN A CA 1
ATOM 717 C C . GLN A 1 93 ? 15.492 -6.684 -2.793 1.00 69.56 93 GLN A C 1
ATOM 719 O O . GLN A 1 93 ? 16.072 -7.515 -3.502 1.00 69.56 93 GLN A O 1
ATOM 724 N N . ARG A 1 94 ? 15.037 -5.525 -3.262 1.00 72.38 94 ARG A N 1
ATOM 725 C CA . ARG A 1 94 ? 15.193 -5.084 -4.649 1.00 72.38 94 ARG A CA 1
ATOM 726 C C . ARG A 1 94 ? 15.653 -3.642 -4.682 1.00 72.38 94 ARG A C 1
ATOM 728 O O . ARG A 1 94 ? 15.127 -2.805 -3.948 1.00 72.38 94 ARG A O 1
ATOM 735 N N . SER A 1 95 ? 16.582 -3.349 -5.586 1.00 72.31 95 SER A N 1
ATOM 736 C CA . SER A 1 95 ? 16.880 -1.972 -5.955 1.00 72.31 95 SER A CA 1
ATOM 737 C C . SER A 1 95 ? 15.628 -1.344 -6.543 1.00 72.31 95 SER A C 1
ATOM 739 O O . SER A 1 95 ? 15.043 -1.873 -7.483 1.00 72.31 95 SER A O 1
ATOM 741 N N . ALA A 1 96 ? 15.227 -0.214 -5.984 1.00 71.06 96 ALA A N 1
ATOM 742 C CA . ALA A 1 96 ? 14.092 0.549 -6.448 1.00 71.06 96 ALA A CA 1
ATOM 743 C C . ALA A 1 96 ? 14.461 2.029 -6.422 1.00 71.06 96 ALA A C 1
ATOM 745 O O . ALA A 1 96 ? 14.815 2.589 -5.382 1.00 71.06 96 ALA A O 1
ATOM 746 N N . VAL A 1 97 ? 14.374 2.673 -7.582 1.00 74.69 97 VAL A N 1
ATOM 747 C CA . VAL A 1 97 ? 14.578 4.116 -7.673 1.00 74.69 97 VAL A CA 1
ATOM 748 C C . VAL A 1 97 ? 13.398 4.796 -6.984 1.00 74.69 97 VAL A C 1
ATOM 750 O O . VAL A 1 97 ? 12.264 4.681 -7.439 1.00 74.69 97 VAL A O 1
ATOM 753 N N . LEU A 1 98 ? 13.663 5.489 -5.875 1.00 73.81 98 LEU A N 1
ATOM 754 C CA . LEU A 1 98 ? 12.689 6.325 -5.167 1.00 73.81 98 LEU A CA 1
ATOM 755 C C . LEU A 1 98 ? 12.414 7.596 -5.979 1.00 73.81 98 LEU A C 1
ATOM 757 O O . LEU A 1 98 ? 12.888 8.681 -5.648 1.00 73.81 98 LEU A O 1
ATOM 761 N N . ASP A 1 99 ? 11.661 7.452 -7.061 1.00 84.62 99 ASP A N 1
ATOM 762 C CA . ASP A 1 99 ? 11.117 8.597 -7.780 1.00 84.62 99 ASP A CA 1
ATOM 763 C C . ASP A 1 99 ? 10.036 9.328 -6.962 1.00 84.62 99 ASP A C 1
ATOM 765 O O . ASP A 1 99 ? 9.680 8.935 -5.845 1.00 84.62 99 ASP A O 1
ATOM 769 N N . ALA A 1 100 ? 9.524 10.432 -7.511 1.00 85.81 100 ALA A N 1
ATOM 770 C CA . ALA A 1 100 ? 8.603 11.321 -6.811 1.00 85.81 100 ALA A CA 1
ATOM 771 C C . ALA A 1 100 ? 7.332 10.613 -6.303 1.00 85.81 100 ALA A C 1
ATOM 773 O O . ALA A 1 100 ? 6.880 10.895 -5.188 1.00 85.81 100 ALA A O 1
ATOM 774 N N . ASP A 1 101 ? 6.778 9.671 -7.071 1.00 86.19 101 ASP A N 1
ATOM 775 C CA . ASP A 1 101 ? 5.553 8.960 -6.695 1.00 86.19 101 ASP A CA 1
ATOM 776 C C . ASP A 1 101 ? 5.809 7.971 -5.563 1.00 86.19 101 ASP A C 1
ATOM 778 O O . ASP A 1 101 ? 5.068 7.958 -4.575 1.00 86.19 101 ASP A O 1
ATOM 782 N N . LEU A 1 102 ? 6.877 7.171 -5.668 1.00 84.19 102 LEU A N 1
ATOM 783 C CA . LEU A 1 102 ? 7.257 6.240 -4.606 1.00 84.19 102 LEU A CA 1
ATOM 784 C C . LEU A 1 102 ? 7.634 6.986 -3.331 1.00 84.19 102 LEU A C 1
ATOM 786 O O . LEU A 1 102 ? 7.245 6.568 -2.241 1.00 84.19 102 LEU A O 1
ATOM 790 N N . TRP A 1 103 ? 8.315 8.125 -3.453 1.00 83.31 103 TRP A N 1
ATOM 791 C CA . TRP A 1 103 ? 8.634 8.978 -2.315 1.00 83.31 103 TRP A CA 1
ATOM 792 C C . TRP A 1 103 ? 7.371 9.521 -1.637 1.00 83.31 103 TRP A C 1
ATOM 794 O O . TRP A 1 103 ? 7.256 9.490 -0.409 1.00 83.31 103 TRP A O 1
ATOM 804 N N . LYS A 1 104 ? 6.396 9.998 -2.421 1.00 87.94 104 LYS A N 1
ATOM 805 C CA . LYS A 1 104 ? 5.124 10.521 -1.905 1.00 87.94 104 LYS A CA 1
ATOM 806 C C . LYS A 1 104 ? 4.309 9.425 -1.221 1.00 87.94 104 LYS A C 1
ATOM 808 O O . LYS A 1 104 ? 3.797 9.651 -0.123 1.00 87.94 104 LYS A O 1
ATOM 813 N N . ALA A 1 105 ? 4.218 8.250 -1.841 1.00 88.12 105 ALA A N 1
ATOM 814 C CA . ALA A 1 105 ? 3.542 7.086 -1.282 1.00 88.12 105 ALA A CA 1
ATOM 815 C C . ALA A 1 105 ? 4.214 6.627 0.020 1.00 88.12 105 ALA A C 1
ATOM 817 O O . ALA A 1 105 ? 3.552 6.418 1.034 1.00 88.12 105 ALA A O 1
ATOM 818 N N . GLU A 1 106 ? 5.541 6.562 0.037 1.00 83.19 106 GLU A N 1
ATOM 819 C CA . GLU A 1 106 ? 6.304 6.156 1.211 1.00 83.19 106 GLU A CA 1
ATOM 820 C C . GLU A 1 106 ? 6.119 7.136 2.374 1.00 83.19 106 GLU A C 1
ATOM 822 O O . GLU A 1 106 ? 5.853 6.718 3.504 1.00 83.19 106 GLU A O 1
ATOM 827 N N . ARG A 1 107 ? 6.153 8.444 2.097 1.00 81.88 107 ARG A N 1
ATOM 828 C CA . ARG A 1 107 ? 5.882 9.470 3.108 1.00 81.88 107 ARG A CA 1
ATOM 829 C C . ARG A 1 107 ? 4.461 9.350 3.656 1.00 81.88 107 ARG A C 1
ATOM 831 O O . ARG A 1 107 ? 4.273 9.445 4.868 1.00 81.88 107 ARG A O 1
ATOM 838 N N . ALA A 1 108 ? 3.473 9.138 2.788 1.00 84.56 108 ALA A N 1
ATOM 839 C CA . ALA A 1 108 ? 2.084 8.970 3.199 1.00 84.56 108 ALA A CA 1
ATOM 840 C C . ALA A 1 108 ? 1.903 7.725 4.079 1.00 84.56 108 ALA A C 1
ATOM 842 O O . ALA A 1 108 ? 1.308 7.830 5.152 1.00 84.56 108 ALA A O 1
ATOM 843 N N . LEU A 1 109 ? 2.483 6.584 3.692 1.00 82.00 109 LEU A N 1
ATOM 844 C CA . LEU A 1 109 ? 2.459 5.366 4.501 1.00 82.00 109 LEU A CA 1
ATOM 845 C C . LEU A 1 109 ? 3.084 5.596 5.878 1.00 82.00 109 LEU A C 1
ATOM 847 O O . LEU A 1 109 ? 2.464 5.267 6.885 1.00 82.00 109 LEU A O 1
ATOM 851 N N . ARG A 1 110 ? 4.257 6.240 5.947 1.00 75.50 110 ARG A N 1
ATOM 852 C CA . ARG A 1 110 ? 4.895 6.592 7.227 1.00 75.50 110 ARG A CA 1
ATOM 853 C C . ARG A 1 110 ? 3.976 7.428 8.113 1.00 75.50 110 ARG A C 1
ATOM 855 O O . ARG A 1 110 ? 3.903 7.186 9.315 1.00 75.50 110 ARG A O 1
ATOM 862 N N . CYS A 1 111 ? 3.273 8.403 7.538 1.00 76.56 111 CYS A N 1
ATOM 863 C CA . CYS A 1 111 ? 2.323 9.224 8.281 1.00 76.56 111 CYS A CA 1
ATOM 864 C C . CYS A 1 111 ? 1.135 8.413 8.820 1.00 76.56 111 CYS A C 1
ATOM 866 O O . CYS A 1 111 ? 0.732 8.666 9.953 1.00 76.56 111 CYS A O 1
ATOM 868 N N . MET A 1 112 ? 0.609 7.456 8.048 1.00 75.62 112 MET A N 1
ATOM 869 C CA . MET A 1 112 ? -0.518 6.604 8.458 1.00 75.62 112 MET A CA 1
ATOM 870 C C . MET A 1 112 ? -0.121 5.548 9.496 1.00 75.62 112 MET A C 1
ATOM 872 O O . MET A 1 112 ? -0.835 5.334 10.470 1.00 75.62 112 MET A O 1
ATOM 876 N N . VAL A 1 113 ? 1.049 4.926 9.340 1.00 70.81 113 VAL A N 1
ATOM 877 C CA . VAL A 1 113 ? 1.582 3.994 10.346 1.00 70.81 113 VAL A CA 1
ATOM 878 C C . VAL A 1 113 ? 1.839 4.729 11.660 1.00 70.81 113 VAL A C 1
ATOM 880 O O . VAL A 1 113 ? 1.524 4.229 12.736 1.00 70.81 113 VAL A O 1
ATOM 883 N N . ARG A 1 114 ? 2.356 5.961 11.587 1.00 64.12 114 ARG A N 1
ATOM 884 C CA . ARG A 1 114 ? 2.583 6.802 12.763 1.00 64.12 114 ARG A CA 1
ATOM 885 C C . ARG A 1 114 ? 1.300 7.114 13.537 1.00 64.12 114 ARG A C 1
ATOM 887 O O . ARG A 1 114 ? 1.363 7.222 14.757 1.00 64.12 114 ARG A O 1
ATOM 894 N N . SER A 1 115 ? 0.173 7.313 12.857 1.00 66.31 115 SER A N 1
ATOM 895 C CA . SER A 1 115 ? -1.096 7.620 13.523 1.00 66.31 115 SER A CA 1
ATOM 896 C C . SER A 1 115 ? -1.775 6.392 14.139 1.00 66.31 115 SER A C 1
ATOM 898 O O . SER A 1 115 ? -2.792 6.554 14.802 1.00 66.31 115 SER A O 1
ATOM 900 N N . GLY A 1 116 ? -1.215 5.188 13.962 1.00 65.25 116 GLY A N 1
ATOM 901 C CA . GLY A 1 116 ? -1.702 3.955 14.587 1.00 65.25 116 GLY A CA 1
ATOM 902 C C . GLY A 1 116 ? -2.899 3.306 13.888 1.00 65.25 116 GLY A C 1
ATOM 903 O O . GLY A 1 116 ? -3.327 2.239 14.308 1.00 65.25 116 GLY A O 1
ATOM 904 N N . TYR A 1 117 ? -3.410 3.901 12.805 1.00 67.69 117 TYR A N 1
ATOM 905 C CA . TYR A 1 117 ? -4.568 3.386 12.059 1.00 67.69 117 TYR A CA 1
ATOM 906 C C . TYR A 1 117 ? -4.219 2.298 11.033 1.00 67.69 117 TYR A C 1
ATOM 908 O O . TYR A 1 117 ? -5.114 1.737 10.411 1.00 67.69 117 TYR A O 1
ATOM 916 N N . VAL A 1 118 ? -2.931 2.025 10.812 1.00 74.44 118 VAL A N 1
ATOM 917 C CA . VAL A 1 118 ? -2.456 1.011 9.862 1.00 74.44 118 VAL A CA 1
ATOM 918 C C . VAL A 1 118 ? -1.671 -0.049 10.616 1.00 74.44 118 VAL A C 1
ATOM 920 O O . VAL A 1 118 ? -0.581 0.230 11.118 1.00 74.44 118 VAL A O 1
ATOM 923 N N . THR A 1 119 ? -2.193 -1.274 10.637 1.00 74.12 119 THR A N 1
ATOM 924 C CA . THR A 1 119 ? -1.431 -2.458 11.047 1.00 74.12 119 THR A CA 1
ATOM 925 C C . THR A 1 119 ? -0.744 -3.113 9.855 1.00 74.12 119 THR A C 1
ATOM 927 O O . THR A 1 119 ? -1.040 -2.819 8.691 1.00 74.12 119 THR A O 1
ATOM 930 N N . ARG A 1 120 ? 0.187 -4.030 10.141 1.00 73.75 120 ARG A N 1
ATOM 931 C CA . ARG A 1 120 ? 0.855 -4.821 9.107 1.00 73.75 120 ARG A CA 1
ATOM 932 C C . ARG A 1 120 ? -0.152 -5.656 8.325 1.00 73.75 120 ARG A C 1
ATOM 934 O O . ARG A 1 120 ? -0.078 -5.701 7.106 1.00 73.75 120 ARG A O 1
ATOM 941 N N . GLU A 1 121 ? -1.085 -6.285 9.021 1.00 77.75 121 GLU A N 1
ATOM 942 C CA . GLU A 1 121 ? -2.109 -7.162 8.458 1.00 77.75 121 GLU A CA 1
ATOM 943 C C . GLU A 1 121 ? -3.007 -6.382 7.497 1.00 77.75 121 GLU A C 1
ATOM 945 O O . GLU A 1 121 ? -3.275 -6.844 6.391 1.00 77.75 121 GLU A O 1
ATOM 950 N N . LEU A 1 122 ? -3.394 -5.157 7.876 1.00 82.94 122 LEU A N 1
ATOM 951 C CA . LEU A 1 122 ? -4.168 -4.280 7.005 1.00 82.94 122 LEU A CA 1
ATOM 952 C C . LEU A 1 122 ? -3.371 -3.874 5.759 1.00 82.94 122 LEU A C 1
ATOM 954 O O . LEU A 1 122 ? -3.922 -3.859 4.661 1.00 82.94 122 LEU A O 1
ATOM 958 N N . TYR A 1 123 ? -2.078 -3.570 5.905 1.00 85.44 123 TYR A N 1
ATOM 959 C CA . TYR A 1 123 ? -1.211 -3.254 4.768 1.00 85.44 123 TYR A CA 1
ATOM 960 C C . TYR A 1 123 ? -1.023 -4.449 3.821 1.00 85.44 123 TYR A C 1
ATOM 962 O O . TYR A 1 123 ? -1.193 -4.285 2.616 1.00 85.44 123 TYR A O 1
ATOM 970 N N . GLU A 1 124 ? -0.694 -5.636 4.341 1.00 84.38 124 GLU A N 1
ATOM 971 C CA . GLU A 1 124 ? -0.520 -6.854 3.534 1.00 84.38 124 GLU A CA 1
ATOM 972 C C . GLU A 1 124 ? -1.824 -7.234 2.823 1.00 84.38 124 GLU A C 1
ATOM 974 O O . GLU A 1 124 ? -1.810 -7.452 1.616 1.00 84.38 124 GLU A O 1
ATOM 979 N N . GLY A 1 125 ? -2.961 -7.205 3.526 1.00 87.94 125 GLY A N 1
ATOM 980 C CA . GLY A 1 125 ? -4.263 -7.481 2.918 1.00 87.94 125 GLY A CA 1
ATOM 981 C C . GLY A 1 125 ? -4.652 -6.450 1.855 1.00 87.94 125 GLY A C 1
ATOM 982 O O . GLY A 1 125 ? -5.155 -6.812 0.795 1.00 87.94 125 GLY A O 1
ATOM 983 N N . THR A 1 126 ? -4.372 -5.163 2.091 1.00 92.56 126 THR A N 1
ATOM 984 C CA . THR A 1 126 ? -4.598 -4.108 1.086 1.00 92.56 126 THR A CA 1
ATOM 985 C C . THR A 1 126 ? -3.716 -4.319 -0.143 1.00 92.56 126 THR A C 1
ATOM 987 O O . THR A 1 126 ? -4.176 -4.129 -1.267 1.00 92.56 126 THR A O 1
ATOM 990 N N . TRP A 1 127 ? -2.459 -4.720 0.060 1.00 92.31 127 TRP A N 1
ATOM 991 C CA . TRP A 1 127 ? -1.549 -5.079 -1.023 1.00 92.31 127 TRP A CA 1
ATOM 992 C C . TRP A 1 127 ? -2.106 -6.238 -1.853 1.00 92.31 127 TRP A C 1
ATOM 994 O O . TRP A 1 127 ? -2.215 -6.097 -3.068 1.00 92.31 127 TRP A O 1
ATOM 1004 N N . ASP A 1 128 ? -2.509 -7.337 -1.213 1.00 92.50 128 ASP A N 1
ATOM 1005 C CA . ASP A 1 128 ? -3.085 -8.487 -1.911 1.00 92.50 128 ASP A CA 1
ATOM 1006 C C . ASP A 1 128 ? -4.347 -8.089 -2.690 1.00 92.50 128 ASP A C 1
ATOM 1008 O O . ASP A 1 128 ? -4.453 -8.400 -3.872 1.00 92.50 128 ASP A O 1
ATOM 1012 N N . ALA A 1 129 ? -5.242 -7.289 -2.098 1.00 95.06 129 ALA A N 1
ATOM 1013 C CA . ALA A 1 129 ? -6.445 -6.808 -2.778 1.00 95.06 129 ALA A CA 1
ATOM 1014 C C . ALA A 1 129 ? -6.135 -5.951 -4.020 1.00 95.06 129 ALA A C 1
ATOM 1016 O O . ALA A 1 129 ? -6.785 -6.109 -5.053 1.00 95.06 129 ALA A O 1
ATOM 1017 N N . VAL A 1 130 ? -5.147 -5.052 -3.941 1.00 95.31 130 VAL A N 1
ATOM 1018 C CA . VAL A 1 130 ? -4.725 -4.213 -5.078 1.00 95.31 130 VAL A CA 1
ATOM 1019 C C . VAL A 1 130 ? -4.026 -5.041 -6.152 1.00 95.31 130 VAL A C 1
ATOM 1021 O O . VAL A 1 130 ? -4.265 -4.818 -7.339 1.00 95.31 130 VAL A O 1
ATOM 1024 N N . ARG A 1 131 ? -3.177 -5.993 -5.752 1.00 94.50 131 ARG A N 1
ATOM 1025 C CA . ARG A 1 131 ? -2.508 -6.916 -6.669 1.00 94.50 131 ARG A CA 1
ATOM 1026 C C . ARG A 1 131 ? -3.539 -7.737 -7.433 1.00 94.50 131 ARG A C 1
ATOM 1028 O O . ARG A 1 131 ? -3.524 -7.731 -8.659 1.00 94.50 131 ARG A O 1
ATOM 1035 N N . ASP A 1 132 ? -4.433 -8.407 -6.717 1.00 93.31 132 ASP A N 1
ATOM 1036 C CA . ASP A 1 132 ? -5.430 -9.289 -7.312 1.00 93.31 132 ASP A CA 1
ATOM 1037 C C . ASP A 1 132 ? -6.363 -8.490 -8.229 1.00 93.31 132 ASP A C 1
ATOM 1039 O O . ASP A 1 132 ? -6.620 -8.917 -9.351 1.00 93.31 132 ASP A O 1
ATOM 1043 N N . HIS A 1 133 ? -6.773 -7.279 -7.822 1.00 93.69 133 HIS A N 1
ATOM 1044 C CA . HIS A 1 133 ? -7.509 -6.354 -8.692 1.00 93.69 133 HIS A CA 1
ATOM 1045 C C . HIS A 1 133 ? -6.758 -6.069 -9.994 1.00 93.69 133 HIS A C 1
ATOM 1047 O O . HIS A 1 133 ? -7.317 -6.260 -11.068 1.00 93.69 133 HIS A O 1
ATOM 1053 N N . ALA A 1 134 ? -5.483 -5.673 -9.915 1.00 92.88 134 ALA A N 1
ATOM 1054 C CA . ALA A 1 134 ? -4.680 -5.367 -11.097 1.00 92.88 134 ALA A CA 1
ATOM 1055 C C . ALA A 1 134 ? -4.578 -6.567 -12.054 1.00 92.88 134 ALA A C 1
ATOM 1057 O O . ALA A 1 134 ? -4.756 -6.406 -13.259 1.00 92.88 134 ALA A O 1
ATOM 1058 N N . TYR A 1 135 ? -4.334 -7.777 -11.547 1.00 92.19 135 TYR A N 1
ATOM 1059 C CA . TYR A 1 135 ? -4.246 -8.960 -12.409 1.00 92.19 135 TYR A CA 1
ATOM 1060 C C . TYR A 1 135 ? -5.609 -9.429 -12.943 1.00 92.19 135 TYR A C 1
ATOM 1062 O O . TYR A 1 135 ? -5.644 -10.008 -14.025 1.00 92.19 135 TYR A O 1
ATOM 1070 N N . MET A 1 136 ? -6.721 -9.153 -12.253 1.00 90.88 136 MET A N 1
ATOM 1071 C CA . MET A 1 136 ? -8.070 -9.470 -12.746 1.00 90.88 136 MET A CA 1
ATOM 1072 C C . MET A 1 136 ? -8.512 -8.563 -13.900 1.00 90.88 136 MET A C 1
ATOM 1074 O O . MET A 1 136 ? -9.083 -9.059 -14.865 1.00 90.88 136 MET A O 1
ATOM 1078 N N . ILE A 1 137 ? -8.236 -7.256 -13.825 1.00 88.31 137 ILE A N 1
ATOM 1079 C CA . ILE A 1 137 ? -8.667 -6.282 -14.850 1.00 88.31 137 ILE A CA 1
ATOM 1080 C C . ILE A 1 137 ? -7.824 -6.320 -16.136 1.00 88.31 137 ILE A C 1
ATOM 1082 O O . ILE A 1 137 ? -8.153 -5.664 -17.122 1.00 88.31 137 ILE A O 1
ATOM 1086 N N . GLY A 1 138 ? -6.731 -7.086 -16.131 1.00 84.94 138 GLY A N 1
ATOM 1087 C CA . GLY A 1 138 ? -5.879 -7.302 -17.296 1.00 84.94 138 GLY A CA 1
ATOM 1088 C C . GLY A 1 138 ? -4.901 -6.163 -17.607 1.00 84.94 138 GLY A C 1
ATOM 1089 O O . GLY A 1 138 ? -4.986 -5.046 -17.093 1.00 84.94 138 GLY A O 1
ATOM 1090 N N . GLU A 1 139 ? -3.935 -6.473 -18.475 1.00 85.94 139 GLU A N 1
ATOM 1091 C CA . GLU A 1 139 ? -2.756 -5.635 -18.742 1.00 85.94 139 GLU A CA 1
ATOM 1092 C C . GLU A 1 139 ? -3.095 -4.247 -19.299 1.00 85.94 139 GLU A C 1
ATOM 1094 O O . GLU A 1 139 ? -2.399 -3.272 -19.015 1.00 85.94 139 GLU A O 1
ATOM 1099 N N . THR A 1 140 ? -4.191 -4.124 -20.048 1.00 84.19 140 THR A N 1
ATOM 1100 C CA . THR A 1 140 ? -4.635 -2.859 -20.653 1.00 84.19 140 THR A CA 1
ATOM 1101 C C . THR A 1 140 ? -5.032 -1.809 -19.620 1.00 84.19 140 THR A C 1
ATOM 1103 O O . THR A 1 140 ? -4.903 -0.616 -19.884 1.00 84.19 140 TH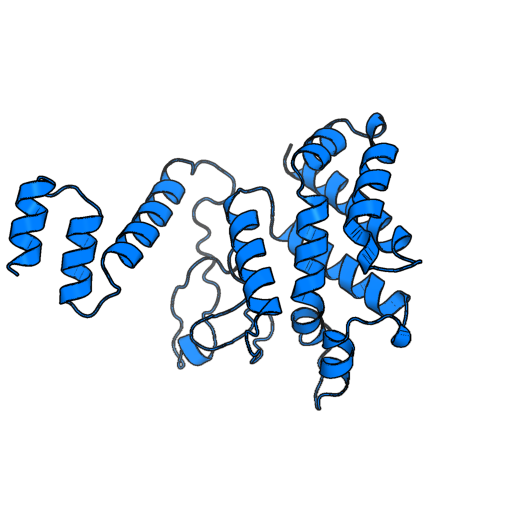R A O 1
ATOM 1106 N N . ALA A 1 141 ? -5.484 -2.239 -18.441 1.00 85.38 141 ALA A N 1
ATOM 1107 C CA . ALA A 1 141 ? -5.891 -1.363 -17.347 1.00 85.38 141 ALA A CA 1
ATOM 1108 C C . ALA A 1 141 ? -4.808 -1.225 -16.261 1.00 85.38 141 ALA A C 1
ATOM 1110 O O . ALA A 1 141 ? -5.017 -0.574 -15.234 1.00 85.38 141 ALA A O 1
ATOM 1111 N N . TRP A 1 142 ? -3.624 -1.812 -16.468 1.00 90.62 142 TRP A N 1
ATOM 1112 C CA . TRP A 1 142 ? -2.543 -1.718 -15.498 1.00 90.62 142 TRP A CA 1
ATOM 1113 C C . TRP A 1 142 ? -1.995 -0.297 -15.373 1.00 90.62 142 TRP A C 1
ATOM 1115 O O . TRP A 1 142 ? -1.751 0.384 -16.383 1.00 90.62 142 TRP A O 1
ATOM 1125 N N . PRO A 1 143 ? -1.660 0.124 -14.138 1.00 89.31 143 PRO A N 1
ATOM 1126 C CA . PRO A 1 143 ? -0.859 1.314 -13.935 1.00 89.31 143 PRO A CA 1
ATOM 1127 C C . PRO A 1 143 ? 0.426 1.261 -14.761 1.00 89.31 143 PRO A C 1
ATOM 1129 O O . PRO A 1 143 ? 1.107 0.237 -14.817 1.00 89.31 143 PRO A O 1
ATOM 1132 N N . GLU A 1 144 ? 0.806 2.400 -15.336 1.00 90.25 144 GLU A N 1
ATOM 1133 C CA . GLU A 1 144 ? 1.996 2.545 -16.186 1.00 90.25 144 GLU A CA 1
ATOM 1134 C C . GLU A 1 144 ? 3.278 1.992 -15.537 1.00 90.25 144 GLU A C 1
ATOM 1136 O O . GLU A 1 144 ? 4.151 1.446 -16.205 1.00 90.25 144 GLU A O 1
ATOM 1141 N N . ARG A 1 145 ? 3.406 2.110 -14.210 1.00 90.75 145 ARG A N 1
ATOM 1142 C CA . ARG A 1 145 ? 4.549 1.561 -13.469 1.00 90.75 145 ARG A CA 1
ATOM 1143 C C . ARG A 1 145 ? 4.573 0.032 -13.473 1.00 90.75 145 ARG A C 1
ATOM 1145 O O . ARG A 1 145 ? 5.654 -0.533 -13.592 1.00 90.75 145 ARG A O 1
ATOM 1152 N N . LEU A 1 146 ? 3.417 -0.622 -13.344 1.00 92.56 146 LEU A N 1
ATOM 1153 C CA . LEU A 1 146 ? 3.323 -2.082 -13.396 1.00 92.56 146 LEU A CA 1
ATOM 1154 C C . LEU A 1 146 ? 3.623 -2.592 -14.805 1.00 92.56 146 LEU A C 1
ATOM 1156 O O . LEU A 1 146 ? 4.405 -3.528 -14.931 1.00 92.56 146 LEU A O 1
ATOM 1160 N N . ARG A 1 147 ? 3.094 -1.928 -15.844 1.00 92.00 147 ARG A N 1
ATOM 1161 C CA . ARG A 1 147 ? 3.420 -2.247 -17.245 1.00 92.00 147 ARG A CA 1
ATOM 1162 C C . ARG A 1 147 ? 4.928 -2.173 -17.495 1.00 92.00 147 ARG A C 1
ATOM 1164 O O . ARG A 1 147 ? 5.539 -3.178 -17.830 1.00 92.00 147 ARG A O 1
ATOM 1171 N N . ARG A 1 148 ? 5.562 -1.043 -17.166 1.00 90.31 148 ARG A N 1
ATOM 1172 C CA . ARG A 1 148 ? 7.021 -0.888 -17.318 1.00 90.31 148 ARG A CA 1
ATOM 1173 C C . ARG A 1 148 ? 7.835 -1.872 -16.485 1.00 90.31 148 ARG A C 1
ATOM 1175 O O . ARG A 1 148 ? 8.872 -2.334 -16.941 1.00 90.31 148 ARG A O 1
ATOM 1182 N N . ALA A 1 149 ? 7.405 -2.173 -15.259 1.00 89.81 149 ALA A N 1
ATOM 1183 C CA . ALA A 1 149 ? 8.092 -3.154 -14.424 1.00 89.81 149 ALA A CA 1
ATOM 1184 C C . ALA A 1 149 ? 8.008 -4.558 -15.034 1.00 89.81 149 ALA A C 1
ATOM 1186 O O . ALA A 1 149 ? 8.995 -5.288 -14.994 1.00 89.81 149 ALA A O 1
ATOM 1187 N N . ARG A 1 150 ? 6.859 -4.919 -15.619 1.00 90.94 150 ARG A N 1
ATOM 1188 C CA . ARG A 1 150 ? 6.647 -6.210 -16.281 1.00 90.94 150 ARG A CA 1
ATOM 1189 C C . ARG A 1 150 ? 7.598 -6.425 -17.455 1.00 90.94 150 ARG A C 1
ATOM 1191 O O . ARG A 1 150 ? 8.080 -7.542 -17.623 1.00 90.94 150 ARG A O 1
ATOM 1198 N N . ASP A 1 151 ? 7.894 -5.364 -18.200 1.00 89.31 151 ASP A N 1
ATOM 1199 C CA . ASP A 1 151 ? 8.801 -5.397 -19.352 1.00 89.31 151 ASP A CA 1
ATOM 1200 C C . ASP A 1 151 ? 10.281 -5.557 -18.957 1.00 89.31 151 ASP A C 1
ATOM 1202 O O . ASP A 1 151 ? 11.138 -5.804 -19.810 1.00 89.31 151 ASP A O 1
ATOM 1206 N N . LEU A 1 152 ? 10.619 -5.429 -17.666 1.00 87.12 152 LEU A N 1
ATOM 1207 C CA . LEU A 1 152 ? 11.994 -5.593 -17.207 1.00 87.12 152 LEU A CA 1
ATOM 1208 C C . LEU A 1 152 ? 12.422 -7.072 -17.210 1.00 87.12 152 LEU A C 1
ATOM 1210 O O . LEU A 1 152 ? 11.688 -7.951 -16.742 1.00 87.12 152 LEU A O 1
ATOM 1214 N N . PRO A 1 153 ? 13.667 -7.369 -17.628 1.00 83.06 153 PRO A N 1
ATOM 1215 C CA . PRO A 1 153 ? 14.231 -8.703 -17.490 1.00 83.06 153 PRO A CA 1
ATOM 1216 C C . PRO A 1 153 ? 14.212 -9.163 -16.026 1.00 83.06 153 PRO A C 1
ATOM 1218 O O . PRO A 1 153 ? 14.604 -8.416 -15.131 1.00 83.06 153 PRO A O 1
ATOM 1221 N N . LYS A 1 154 ? 13.845 -10.430 -15.792 1.00 85.19 154 LYS A N 1
ATOM 1222 C CA . LYS A 1 154 ? 13.795 -11.067 -14.456 1.00 85.19 154 LYS A CA 1
ATOM 1223 C C . LYS A 1 154 ? 12.724 -10.505 -13.508 1.00 85.19 154 LYS A C 1
ATOM 1225 O O . LYS A 1 154 ? 12.867 -10.635 -12.290 1.00 85.19 154 LYS A O 1
ATOM 1230 N N . PHE A 1 155 ? 11.648 -9.935 -14.047 1.00 88.06 155 PHE A N 1
ATOM 1231 C CA . PHE A 1 155 ? 10.476 -9.580 -13.254 1.00 88.06 155 PHE A CA 1
ATOM 1232 C C . PHE A 1 155 ? 9.981 -10.764 -12.406 1.00 88.06 155 PHE A C 1
ATOM 1234 O O . PHE A 1 155 ? 9.728 -11.862 -12.906 1.00 88.06 155 PHE A O 1
ATOM 1241 N N . THR A 1 156 ? 9.828 -10.521 -11.110 1.00 86.75 156 THR A N 1
ATOM 1242 C CA . THR A 1 156 ? 9.425 -11.486 -10.091 1.00 86.75 156 THR A CA 1
ATOM 1243 C C . THR A 1 156 ? 8.075 -11.074 -9.505 1.00 86.75 156 THR A C 1
ATOM 1245 O O . THR A 1 156 ? 7.981 -10.101 -8.751 1.00 86.75 156 THR A O 1
ATOM 1248 N N . VAL A 1 157 ? 7.031 -11.850 -9.807 1.00 86.62 157 VAL A N 1
ATOM 1249 C CA . VAL A 1 157 ? 5.694 -11.688 -9.208 1.00 86.62 157 VAL A CA 1
ATOM 1250 C C . VAL A 1 157 ? 5.783 -11.778 -7.678 1.00 86.62 157 VAL A C 1
ATOM 1252 O O . VAL A 1 157 ? 6.551 -12.568 -7.126 1.00 86.62 157 VAL A O 1
ATOM 1255 N N . GLY A 1 158 ? 5.022 -10.940 -6.980 1.00 81.25 158 GLY A N 1
ATOM 1256 C CA . GLY A 1 158 ? 5.041 -10.776 -5.526 1.00 81.25 158 GLY A CA 1
ATOM 1257 C C . GLY A 1 158 ? 6.166 -9.885 -4.982 1.00 81.25 158 GLY A C 1
ATOM 1258 O O . GLY A 1 158 ? 6.130 -9.524 -3.801 1.00 81.25 158 GLY A O 1
ATOM 1259 N N . THR A 1 159 ? 7.160 -9.526 -5.804 1.00 80.25 159 THR A N 1
ATOM 1260 C CA . THR A 1 159 ? 8.262 -8.631 -5.412 1.00 80.25 159 THR A CA 1
ATOM 1261 C C . THR A 1 159 ? 8.286 -7.369 -6.265 1.00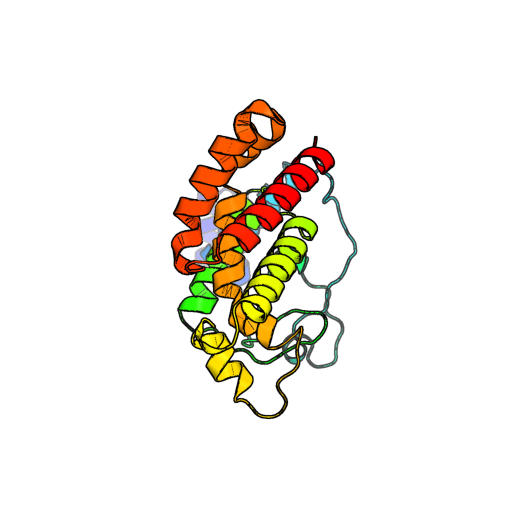 80.25 159 THR A C 1
ATOM 1263 O O . THR A 1 159 ? 8.185 -6.270 -5.725 1.00 80.25 159 THR A O 1
ATOM 1266 N N . ASP A 1 160 ? 8.411 -7.507 -7.584 1.00 86.50 160 ASP A N 1
ATOM 1267 C CA . ASP A 1 160 ? 8.566 -6.363 -8.485 1.00 86.50 160 ASP A CA 1
ATOM 1268 C C . ASP A 1 160 ? 7.219 -5.678 -8.761 1.00 86.50 160 ASP A C 1
ATOM 1270 O O . ASP A 1 160 ? 7.138 -4.449 -8.748 1.00 86.50 160 ASP A O 1
ATOM 1274 N N . ASP A 1 161 ? 6.131 -6.448 -8.882 1.00 90.06 161 ASP A N 1
ATOM 1275 C CA . ASP A 1 161 ? 4.765 -5.901 -8.873 1.00 90.06 161 ASP A CA 1
ATOM 1276 C C . ASP A 1 161 ? 4.455 -5.159 -7.574 1.00 90.06 161 ASP A C 1
ATOM 1278 O O . ASP A 1 161 ? 3.786 -4.132 -7.601 1.00 90.06 161 ASP A O 1
ATOM 1282 N N . ARG A 1 162 ? 4.980 -5.627 -6.442 1.00 88.19 162 ARG A N 1
ATOM 1283 C CA . ARG A 1 162 ? 4.782 -4.994 -5.140 1.00 88.19 162 ARG A CA 1
ATOM 1284 C C . ARG A 1 162 ? 5.399 -3.612 -5.062 1.00 88.19 162 ARG A C 1
ATOM 1286 O O . ARG A 1 162 ? 4.770 -2.690 -4.546 1.00 88.19 162 ARG A O 1
ATOM 1293 N N . VAL A 1 163 ? 6.601 -3.451 -5.608 1.00 87.81 163 VAL A N 1
ATOM 1294 C CA . VAL A 1 163 ? 7.216 -2.130 -5.767 1.00 87.81 163 VAL A CA 1
ATOM 1295 C C . VAL A 1 163 ? 6.401 -1.293 -6.759 1.00 87.81 163 VAL A C 1
ATOM 1297 O O . VAL A 1 163 ? 6.132 -0.118 -6.504 1.00 87.81 163 VAL A O 1
ATOM 1300 N N . ALA A 1 164 ? 5.969 -1.892 -7.872 1.00 91.12 164 ALA A N 1
ATOM 1301 C CA . ALA A 1 164 ? 5.272 -1.189 -8.944 1.00 91.12 164 ALA A CA 1
ATOM 1302 C C . ALA A 1 164 ? 3.856 -0.711 -8.576 1.00 91.12 164 ALA A C 1
ATOM 1304 O O . ALA A 1 164 ? 3.405 0.328 -9.051 1.00 91.12 164 ALA A O 1
ATOM 1305 N N . LEU A 1 165 ? 3.162 -1.439 -7.713 1.00 93.19 165 LEU A N 1
ATOM 1306 C CA . LEU A 1 165 ? 1.812 -1.134 -7.241 1.00 93.19 165 LEU A CA 1
ATOM 1307 C C . LEU A 1 165 ? 1.812 -0.466 -5.863 1.00 93.19 165 LEU A C 1
ATOM 1309 O O . LEU A 1 165 ? 0.751 -0.219 -5.283 1.00 93.19 165 LEU A O 1
ATOM 1313 N N . PHE A 1 166 ? 2.987 -0.157 -5.310 1.00 91.44 166 PHE A N 1
ATOM 1314 C CA . PHE A 1 166 ? 3.093 0.481 -4.005 1.00 91.44 166 PHE A CA 1
ATOM 1315 C C . PHE A 1 166 ? 2.313 1.806 -3.913 1.00 91.44 166 PHE A C 1
ATOM 1317 O O . PHE A 1 166 ? 1.596 1.988 -2.925 1.00 91.44 166 PHE A O 1
ATOM 1324 N N . PRO A 1 167 ? 2.347 2.716 -4.912 1.00 92.69 167 PRO A N 1
ATOM 1325 C CA . PRO A 1 167 ? 1.534 3.930 -4.866 1.00 92.69 167 PRO A CA 1
ATOM 1326 C C . PRO A 1 167 ? 0.032 3.642 -4.758 1.00 92.69 167 PRO A C 1
ATOM 1328 O O . PRO A 1 167 ? -0.639 4.213 -3.900 1.00 92.69 167 PRO A O 1
ATOM 1331 N N . GLN A 1 168 ? -0.487 2.719 -5.571 1.00 95.00 168 GLN A N 1
ATOM 1332 C CA . GLN A 1 168 ? -1.891 2.298 -5.572 1.00 95.00 168 GLN A CA 1
ATOM 1333 C C . GLN A 1 168 ? -2.272 1.640 -4.245 1.00 95.00 168 GLN A C 1
ATOM 1335 O O . GLN A 1 168 ? -3.325 1.935 -3.686 1.00 95.00 168 GLN A O 1
ATOM 1340 N N . THR A 1 169 ? -1.375 0.825 -3.689 1.00 94.44 169 THR A N 1
ATOM 1341 C CA . THR A 1 169 ? -1.540 0.206 -2.367 1.00 94.44 169 THR A CA 1
ATOM 1342 C C . THR A 1 169 ? -1.688 1.265 -1.282 1.00 94.44 169 THR A C 1
ATOM 1344 O O . THR A 1 169 ? -2.593 1.187 -0.458 1.00 94.44 169 THR A O 1
ATOM 1347 N N . VAL A 1 170 ? -0.843 2.299 -1.291 1.00 92.25 170 VAL A N 1
ATOM 1348 C CA . VAL A 1 170 ? -0.923 3.396 -0.317 1.00 92.25 170 VAL A CA 1
ATOM 1349 C C . VAL A 1 170 ? -2.181 4.247 -0.519 1.00 92.25 170 VAL A C 1
ATOM 1351 O O . VAL A 1 170 ? -2.767 4.694 0.467 1.00 92.25 170 VAL A O 1
ATOM 1354 N N . LEU A 1 171 ? -2.624 4.464 -1.762 1.00 94.44 171 LEU A N 1
ATOM 1355 C CA . LEU A 1 171 ? -3.887 5.154 -2.052 1.00 94.44 171 LEU A CA 1
ATOM 1356 C C . LEU A 1 171 ? -5.093 4.371 -1.523 1.00 94.44 171 LEU A C 1
ATOM 1358 O O . LEU A 1 171 ? -5.927 4.948 -0.825 1.00 94.44 171 LEU A O 1
ATOM 1362 N N . ALA A 1 172 ? -5.151 3.066 -1.796 1.00 95.25 172 ALA A N 1
ATOM 1363 C CA . ALA A 1 172 ? -6.183 2.173 -1.282 1.00 95.25 172 ALA A CA 1
ATOM 1364 C C . ALA A 1 172 ? -6.180 2.138 0.249 1.00 95.25 172 ALA A C 1
ATOM 1366 O O . ALA A 1 172 ? -7.223 2.311 0.879 1.00 95.25 172 ALA A O 1
ATOM 1367 N N . LEU A 1 173 ? -4.994 2.018 0.847 1.00 92.25 173 LEU A N 1
ATOM 1368 C CA . LEU A 1 173 ? -4.825 2.013 2.293 1.00 92.25 173 LEU A CA 1
ATOM 1369 C C . LEU A 1 173 ? -5.339 3.314 2.914 1.00 92.25 173 LEU A C 1
ATOM 1371 O O . LEU A 1 173 ? -6.116 3.293 3.862 1.00 92.25 173 LEU A O 1
ATOM 1375 N N . ARG A 1 174 ? -4.979 4.460 2.329 1.00 91.44 174 ARG A N 1
ATOM 1376 C CA . ARG A 1 174 ? -5.462 5.768 2.778 1.00 91.44 174 ARG A CA 1
ATOM 1377 C C . ARG A 1 174 ? -6.979 5.894 2.669 1.00 91.44 174 ARG A C 1
ATOM 1379 O O . ARG A 1 174 ? -7.578 6.573 3.501 1.00 91.44 174 ARG A O 1
ATOM 1386 N N . ALA A 1 175 ? -7.588 5.291 1.648 1.00 92.19 175 ALA A N 1
ATOM 1387 C CA . ALA A 1 175 ? -9.036 5.275 1.501 1.00 92.19 175 ALA A CA 1
ATOM 1388 C C . ALA A 1 175 ? -9.688 4.503 2.656 1.00 92.19 175 ALA A C 1
ATOM 1390 O O . ALA A 1 175 ? -10.576 5.054 3.302 1.00 92.19 175 ALA A O 1
ATOM 1391 N N . VAL A 1 176 ? -9.205 3.294 2.970 1.00 90.06 176 VAL A N 1
ATOM 1392 C CA . VAL A 1 176 ? -9.788 2.443 4.025 1.00 90.06 176 VAL A CA 1
ATOM 1393 C C . VAL A 1 176 ? -9.488 2.919 5.444 1.00 90.06 176 VAL A C 1
ATOM 1395 O O . VAL A 1 176 ? -10.303 2.704 6.334 1.00 90.06 176 VAL A O 1
ATOM 1398 N N . THR A 1 177 ? -8.377 3.623 5.675 1.00 84.56 177 THR A N 1
ATOM 1399 C CA . THR A 1 177 ? -8.019 4.138 7.009 1.00 84.56 177 THR A CA 1
ATOM 1400 C C . THR A 1 177 ? -8.566 5.536 7.294 1.00 84.56 177 THR A C 1
ATOM 1402 O O . THR A 1 177 ? -8.067 6.232 8.182 1.00 84.56 177 THR A O 1
ATOM 1405 N N . ARG A 1 178 ? -9.564 6.009 6.537 1.00 85.81 178 ARG A N 1
ATOM 1406 C CA . ARG A 1 178 ? -10.250 7.267 6.858 1.00 85.81 178 ARG A CA 1
ATOM 1407 C C . ARG A 1 178 ? -10.973 7.119 8.205 1.00 85.81 178 ARG A C 1
ATOM 1409 O O . ARG A 1 178 ? -11.749 6.175 8.343 1.00 85.81 178 ARG A O 1
ATOM 1416 N N . PRO A 1 179 ? -10.814 8.059 9.160 1.00 81.50 179 PRO A N 1
ATOM 1417 C CA . PRO A 1 179 ? -11.407 7.934 10.496 1.00 81.50 179 PRO A CA 1
ATOM 1418 C C . PRO A 1 179 ? -12.910 7.628 10.479 1.00 81.50 179 PRO A C 1
ATOM 1420 O O . PRO A 1 179 ? -13.375 6.754 11.202 1.00 81.50 179 PRO A O 1
ATOM 1423 N N . GLN A 1 180 ? -13.656 8.282 9.585 1.00 83.31 180 GLN A N 1
ATOM 1424 C CA . GLN A 1 180 ? -15.092 8.049 9.406 1.00 83.31 180 GLN A CA 1
ATOM 1425 C C . GLN A 1 180 ? -15.430 6.601 9.013 1.00 83.31 180 GLN A C 1
ATOM 1427 O O . GLN A 1 180 ? -16.384 6.039 9.538 1.00 83.31 180 GLN A O 1
ATOM 1432 N N . LEU A 1 181 ? -14.629 5.970 8.144 1.00 84.00 181 LEU A N 1
ATOM 1433 C CA . LEU A 1 181 ? -14.867 4.592 7.710 1.00 84.00 181 LEU A CA 1
ATOM 1434 C C . LEU A 1 181 ? -14.580 3.599 8.831 1.00 84.00 181 LEU A C 1
ATOM 1436 O O . LEU A 1 181 ? -15.327 2.643 8.991 1.00 84.00 181 LEU A O 1
ATOM 1440 N N . VAL A 1 182 ? -13.539 3.848 9.629 1.00 80.19 182 VAL A N 1
ATOM 1441 C CA . VAL A 1 182 ? -13.212 3.030 10.807 1.00 80.19 182 VAL A CA 1
ATOM 1442 C C . VAL A 1 182 ? -14.362 3.069 11.819 1.00 80.19 182 VAL A C 1
ATOM 1444 O O . VAL A 1 182 ? -14.800 2.024 12.296 1.00 80.19 182 VAL A O 1
ATOM 1447 N N . ILE A 1 183 ? -14.909 4.261 12.087 1.00 81.69 183 ILE A N 1
ATOM 1448 C CA . ILE A 1 183 ? -16.068 4.443 12.976 1.00 81.69 183 ILE A CA 1
ATOM 1449 C C . ILE A 1 183 ? -17.288 3.691 12.434 1.00 81.69 183 ILE A C 1
ATOM 1451 O O . ILE A 1 183 ? -17.923 2.932 13.164 1.00 81.69 183 ILE A O 1
ATOM 1455 N N . TRP A 1 184 ? -17.611 3.869 11.153 1.00 82.94 184 TRP A N 1
ATOM 1456 C CA . TRP A 1 184 ? -18.750 3.205 10.520 1.00 82.94 184 TRP A CA 1
ATOM 1457 C C . TRP A 1 184 ? -18.603 1.686 10.462 1.00 82.94 184 TRP A C 1
ATOM 1459 O O . TRP A 1 184 ? -19.578 0.976 10.695 1.00 82.94 184 TRP A O 1
ATOM 1469 N N . ALA A 1 185 ? -17.398 1.172 10.215 1.00 81.94 185 ALA A N 1
ATOM 1470 C CA . ALA A 1 185 ? -17.129 -0.261 10.234 1.00 81.94 185 ALA A CA 1
ATOM 1471 C C . ALA A 1 185 ? -17.356 -0.862 11.632 1.00 81.94 185 ALA A C 1
ATOM 1473 O O . ALA A 1 185 ? -17.886 -1.967 11.742 1.00 81.94 185 ALA A O 1
ATOM 1474 N N . GLY A 1 186 ? -17.061 -0.110 12.700 1.00 79.25 186 GLY A N 1
ATOM 1475 C CA . GLY A 1 186 ? -17.390 -0.493 14.078 1.00 79.25 186 GLY A CA 1
ATOM 1476 C C . GLY A 1 186 ? -18.894 -0.525 14.384 1.00 79.25 186 GLY A C 1
ATOM 1477 O O . GLY A 1 186 ? -19.323 -1.228 15.292 1.00 79.25 186 GLY A O 1
ATOM 1478 N N . GLN A 1 187 ? -19.718 0.181 13.602 1.00 82.06 187 GLN A N 1
ATOM 1479 C CA . GLN A 1 187 ? -21.185 0.186 13.727 1.00 82.06 187 GLN A CA 1
ATOM 1480 C C . GLN A 1 187 ? -21.863 -0.976 12.971 1.00 82.06 187 GLN A C 1
ATOM 1482 O O . GLN A 1 187 ? -23.092 -1.107 12.991 1.00 82.06 187 GLN A O 1
ATOM 1487 N N . GLY A 1 188 ? -21.082 -1.837 12.310 1.00 74.50 188 GLY A N 1
ATOM 1488 C CA . GLY A 1 188 ? -21.555 -3.054 11.657 1.00 74.50 188 GLY A CA 1
ATOM 1489 C C . GLY A 1 188 ? -22.399 -2.812 10.399 1.00 74.50 188 GLY A C 1
ATOM 1490 O O . GLY A 1 188 ? -22.174 -1.882 9.625 1.00 74.50 188 GLY A O 1
ATOM 1491 N N . ALA A 1 189 ? -23.387 -3.684 10.163 1.00 72.81 189 ALA A N 1
ATOM 1492 C CA . ALA A 1 189 ? -24.089 -3.785 8.877 1.00 72.81 189 ALA A CA 1
A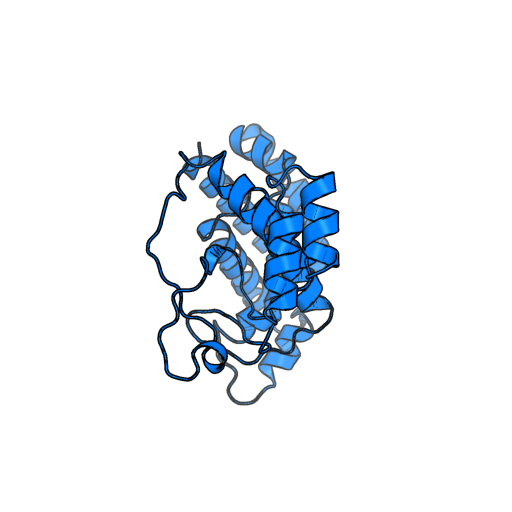TOM 1493 C C . ALA A 1 189 ? -24.820 -2.502 8.426 1.00 72.81 189 ALA A C 1
ATOM 1495 O O . ALA A 1 189 ? -25.032 -2.315 7.228 1.00 72.81 189 ALA A O 1
ATOM 1496 N N . ARG A 1 190 ? -25.183 -1.611 9.360 1.00 74.44 190 ARG A N 1
ATOM 1497 C CA . ARG A 1 190 ? -25.992 -0.409 9.089 1.00 74.44 190 ARG A CA 1
ATOM 1498 C C . ARG A 1 190 ? -25.293 0.622 8.201 1.00 74.44 190 ARG A C 1
ATOM 1500 O O . ARG A 1 190 ? -25.983 1.366 7.518 1.00 74.44 190 ARG A O 1
ATOM 1507 N N . GLN A 1 191 ? -23.959 0.647 8.180 1.00 86.62 191 GLN A N 1
ATOM 1508 C CA . GLN A 1 191 ? -23.185 1.636 7.415 1.00 86.62 191 GLN A CA 1
ATOM 1509 C C . GLN A 1 191 ? -22.458 1.053 6.199 1.00 86.62 191 GLN A C 1
ATOM 1511 O O . GLN A 1 191 ? -21.705 1.756 5.529 1.00 86.62 191 GLN A O 1
ATOM 1516 N N . ARG A 1 192 ? -22.688 -0.222 5.859 1.00 85.31 192 ARG A N 1
ATOM 1517 C CA . ARG A 1 192 ? -21.996 -0.884 4.738 1.00 85.31 192 ARG A CA 1
ATOM 1518 C C . ARG A 1 192 ? -22.179 -0.163 3.409 1.00 85.31 192 ARG A C 1
ATOM 1520 O O . ARG A 1 192 ? -21.224 -0.031 2.651 1.00 85.31 192 ARG A O 1
ATOM 1527 N N . HIS A 1 193 ? -23.393 0.307 3.135 1.00 88.19 193 HIS A N 1
ATOM 1528 C CA . HIS A 1 193 ? -23.685 1.068 1.922 1.00 88.19 193 HIS A CA 1
ATOM 1529 C C . HIS A 1 193 ? -22.858 2.359 1.855 1.00 88.19 193 HIS A C 1
ATOM 1531 O O . HIS A 1 193 ? -22.264 2.664 0.825 1.00 88.19 193 HIS A O 1
ATOM 1537 N N . GLU A 1 194 ? -22.765 3.082 2.969 1.00 89.25 194 GLU A N 1
ATOM 1538 C CA . GLU A 1 194 ? -22.036 4.345 3.041 1.00 89.25 194 GLU A CA 1
ATOM 1539 C C . GLU A 1 194 ? -20.517 4.139 2.931 1.00 89.25 194 GLU A C 1
ATOM 1541 O O . GLU A 1 194 ? -19.838 4.865 2.203 1.00 89.25 194 GLU A O 1
ATOM 1546 N N . ILE A 1 195 ? -19.988 3.076 3.550 1.00 89.06 195 ILE A N 1
ATOM 1547 C CA . ILE A 1 195 ? -18.589 2.661 3.375 1.00 89.06 195 ILE A CA 1
ATOM 1548 C C . ILE A 1 195 ? -18.303 2.366 1.898 1.00 89.06 195 ILE A C 1
ATOM 1550 O O . ILE A 1 195 ? -17.330 2.886 1.354 1.00 89.06 195 ILE A O 1
ATOM 1554 N N . ARG A 1 196 ? -19.159 1.582 1.226 1.00 91.69 196 ARG A N 1
ATOM 1555 C CA . ARG A 1 196 ? -19.010 1.273 -0.207 1.00 91.69 196 ARG A CA 1
ATOM 1556 C C . ARG A 1 196 ? -19.038 2.519 -1.072 1.00 91.69 196 ARG A C 1
ATOM 1558 O O . ARG A 1 196 ? -18.192 2.646 -1.953 1.00 91.69 196 ARG A O 1
ATOM 1565 N N . ARG A 1 197 ? -19.980 3.430 -0.822 1.00 92.31 197 ARG A N 1
ATOM 1566 C CA . ARG A 1 197 ? -20.106 4.689 -1.563 1.00 92.31 197 ARG A CA 1
ATOM 1567 C C . ARG A 1 197 ? -18.815 5.500 -1.471 1.00 92.31 197 ARG A C 1
ATOM 1569 O O . ARG A 1 197 ? -18.215 5.819 -2.494 1.00 92.31 197 ARG A O 1
ATOM 1576 N N . VAL A 1 198 ? -18.325 5.732 -0.253 1.00 92.19 198 VAL A N 1
ATOM 1577 C CA . VAL A 1 198 ? -17.089 6.494 -0.029 1.00 92.19 198 VAL A CA 1
ATOM 1578 C C . VAL A 1 198 ? -15.867 5.780 -0.607 1.00 92.19 198 VAL A C 1
ATOM 1580 O O . VAL A 1 198 ? -15.012 6.435 -1.202 1.00 92.19 198 VAL A O 1
ATOM 1583 N N . LEU A 1 199 ? -15.753 4.456 -0.472 1.00 93.50 199 LEU A N 1
ATOM 1584 C CA . LEU A 1 199 ? -14.656 3.709 -1.095 1.00 93.50 199 LEU A CA 1
ATOM 1585 C C . LEU A 1 199 ? -14.705 3.808 -2.622 1.00 93.50 199 LEU A C 1
ATOM 1587 O O . LEU A 1 199 ? -13.670 4.042 -3.234 1.00 93.50 199 LEU A O 1
ATOM 1591 N N . THR A 1 200 ? -15.888 3.710 -3.226 1.00 93.62 200 THR A N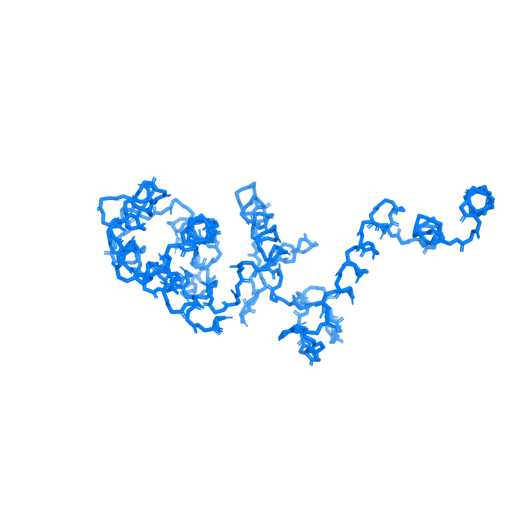 1
ATOM 1592 C CA . THR A 1 200 ? -16.072 3.838 -4.680 1.00 93.62 200 THR A CA 1
ATOM 1593 C C . THR A 1 200 ? -15.587 5.197 -5.180 1.00 93.62 200 THR A C 1
ATOM 1595 O O . THR A 1 200 ? -14.833 5.252 -6.146 1.00 93.62 200 THR A O 1
ATOM 1598 N N . GLU A 1 201 ? -15.939 6.282 -4.487 1.00 92.06 201 GLU A N 1
ATOM 1599 C CA . GLU A 1 201 ? -15.486 7.641 -4.820 1.00 92.06 201 GLU A CA 1
ATOM 1600 C C . GLU A 1 201 ? -13.965 7.809 -4.674 1.00 92.06 201 GLU A C 1
ATOM 1602 O O . GLU A 1 201 ? -13.327 8.523 -5.442 1.00 92.06 201 GLU A O 1
ATOM 1607 N N . ASN A 1 202 ? -13.353 7.149 -3.687 1.00 92.00 202 ASN A N 1
ATOM 1608 C CA . ASN A 1 202 ? -11.915 7.266 -3.420 1.00 92.00 202 ASN A CA 1
ATOM 1609 C C . ASN A 1 202 ? -11.041 6.359 -4.292 1.00 92.00 202 ASN A C 1
ATOM 1611 O O . ASN A 1 202 ? -9.822 6.548 -4.351 1.00 92.00 202 ASN A O 1
ATOM 1615 N N . LEU A 1 203 ? -11.649 5.367 -4.935 1.00 93.50 203 LEU A N 1
ATOM 1616 C CA . LEU A 1 203 ? -10.983 4.367 -5.762 1.00 93.50 203 LEU A CA 1
ATOM 1617 C C . LEU A 1 203 ? -11.351 4.529 -7.235 1.00 93.50 203 LEU A C 1
ATOM 1619 O O . LEU A 1 203 ? -11.264 3.574 -7.997 1.00 93.50 203 LEU A O 1
ATOM 1623 N N . ASP A 1 204 ? -11.733 5.739 -7.648 1.00 91.44 204 ASP A N 1
ATOM 1624 C CA . ASP A 1 204 ? -12.046 6.047 -9.047 1.00 91.44 204 ASP A CA 1
ATOM 1625 C C . ASP A 1 204 ? -10.884 5.699 -9.995 1.00 91.44 204 ASP A C 1
ATOM 1627 O O . ASP A 1 204 ? -11.085 5.167 -11.082 1.00 91.44 204 ASP A O 1
ATOM 1631 N N . TRP A 1 205 ? -9.644 5.853 -9.516 1.00 90.25 205 TRP A N 1
ATOM 1632 C CA . TRP A 1 205 ? -8.431 5.457 -10.237 1.00 90.25 205 TRP A CA 1
ATOM 1633 C C . TRP A 1 205 ? -8.358 3.962 -10.591 1.00 90.25 205 TRP A C 1
ATOM 1635 O O . TRP A 1 205 ? -7.545 3.590 -11.433 1.00 90.25 205 TRP A O 1
ATOM 1645 N N . ALA A 1 206 ? -9.151 3.100 -9.945 1.00 90.19 206 ALA A N 1
ATOM 1646 C CA . ALA A 1 206 ? -9.156 1.657 -10.181 1.00 90.19 206 ALA A CA 1
ATOM 1647 C C . ALA A 1 206 ? -10.038 1.233 -11.375 1.00 90.19 206 ALA A C 1
ATOM 1649 O O . ALA A 1 206 ? -10.120 0.037 -11.658 1.00 90.19 206 ALA A O 1
ATOM 1650 N N . GLY A 1 207 ? -10.655 2.195 -12.075 1.00 88.38 207 GLY A N 1
ATOM 1651 C CA . GLY A 1 207 ? -11.416 1.975 -13.306 1.00 88.38 207 GLY A CA 1
ATOM 1652 C C . GLY A 1 207 ? -12.822 1.419 -13.076 1.00 88.38 207 GLY A C 1
ATOM 1653 O O . GLY A 1 207 ? -13.368 1.509 -11.973 1.00 88.38 207 GLY A O 1
ATOM 1654 N N . ASP A 1 208 ? -13.406 0.851 -14.130 1.00 87.25 208 ASP A N 1
ATOM 1655 C CA . ASP A 1 208 ? -14.797 0.374 -14.144 1.00 87.25 208 ASP A CA 1
ATOM 1656 C C . ASP A 1 208 ? -15.014 -0.828 -13.209 1.00 87.25 208 ASP A C 1
ATOM 1658 O O . ASP A 1 208 ? -16.011 -0.907 -12.487 1.00 87.25 208 ASP A O 1
ATOM 1662 N N . ASP A 1 209 ? -14.021 -1.712 -13.110 1.00 88.44 209 ASP A N 1
ATOM 1663 C CA . ASP A 1 209 ? -14.062 -2.904 -12.256 1.00 88.44 209 ASP A CA 1
ATOM 1664 C C . ASP A 1 209 ? -13.705 -2.635 -10.786 1.00 88.44 209 ASP A C 1
ATOM 1666 O O . ASP A 1 209 ? -13.580 -3.562 -9.981 1.00 88.44 209 ASP A O 1
ATOM 1670 N N . ARG A 1 210 ? -13.562 -1.363 -10.383 1.00 92.69 210 ARG A N 1
ATOM 1671 C CA . ARG A 1 210 ? -13.206 -0.973 -9.003 1.00 92.69 210 ARG A CA 1
ATOM 1672 C C . ARG A 1 210 ? -14.118 -1.561 -7.930 1.00 92.69 210 ARG A C 1
ATOM 1674 O O . ARG A 1 210 ? -13.724 -1.628 -6.768 1.00 92.69 210 ARG A O 1
ATOM 1681 N N . TRP A 1 211 ? -15.332 -1.978 -8.289 1.00 92.25 211 TRP A N 1
ATOM 1682 C CA . TRP A 1 211 ? -16.277 -2.619 -7.378 1.00 92.25 211 TRP A CA 1
ATOM 1683 C C . TRP A 1 211 ? -15.693 -3.890 -6.726 1.00 92.25 211 TRP A C 1
ATOM 1685 O O . TRP A 1 211 ? -15.988 -4.157 -5.558 1.00 92.25 211 TRP A O 1
ATOM 1695 N N . LEU A 1 212 ? -14.813 -4.626 -7.422 1.00 91.38 212 LEU A N 1
ATOM 1696 C CA . LEU A 1 212 ? -14.078 -5.775 -6.875 1.00 91.38 212 LEU A CA 1
ATOM 1697 C C . LEU A 1 212 ? -13.140 -5.339 -5.746 1.00 91.38 212 LEU A C 1
ATOM 1699 O O . LEU A 1 212 ? -13.196 -5.870 -4.633 1.00 91.38 212 LEU A O 1
ATOM 1703 N N . LEU A 1 213 ? -12.328 -4.313 -6.009 1.00 94.62 213 LEU A N 1
ATOM 1704 C CA . LEU A 1 213 ? -11.418 -3.739 -5.025 1.00 94.62 213 LEU A CA 1
ATOM 1705 C C . LEU A 1 213 ? -12.179 -3.165 -3.821 1.00 94.62 213 LEU A C 1
ATOM 1707 O O . LEU A 1 213 ? -11.801 -3.424 -2.681 1.00 94.62 213 LEU A O 1
ATOM 1711 N N . VAL A 1 214 ? -13.280 -2.441 -4.053 1.00 94.69 214 VAL A N 1
ATOM 1712 C CA . VAL A 1 214 ? -14.150 -1.895 -2.995 1.00 94.69 214 VAL A CA 1
ATOM 1713 C C . VAL A 1 214 ? -14.666 -3.004 -2.077 1.00 94.69 214 VAL A C 1
ATOM 1715 O O . VAL A 1 214 ? -14.599 -2.861 -0.856 1.00 94.69 214 VAL A O 1
ATOM 1718 N N . ASN A 1 215 ? -15.151 -4.115 -2.640 1.00 92.56 215 ASN A N 1
ATOM 1719 C CA . ASN A 1 215 ? -15.660 -5.242 -1.857 1.00 92.56 215 ASN A CA 1
ATOM 1720 C C . ASN A 1 215 ? -14.571 -5.872 -0.979 1.00 92.56 215 ASN A C 1
ATOM 1722 O O . ASN A 1 215 ? -14.797 -6.082 0.217 1.00 92.56 215 ASN A O 1
ATOM 1726 N N . ASN A 1 216 ? -13.385 -6.116 -1.542 1.00 93.25 216 ASN A N 1
ATOM 1727 C CA . ASN A 1 216 ? -12.259 -6.687 -0.801 1.00 93.25 216 ASN A CA 1
ATOM 1728 C C . ASN A 1 216 ? -11.793 -5.754 0.325 1.00 93.25 216 ASN A C 1
ATOM 1730 O O . ASN A 1 216 ? -11.605 -6.183 1.463 1.00 93.25 216 ASN A O 1
ATOM 1734 N N . LEU A 1 217 ? -11.667 -4.460 0.033 1.00 94.06 217 LEU A N 1
ATOM 1735 C CA . LEU A 1 217 ? -11.229 -3.453 0.996 1.00 94.06 217 LEU A CA 1
ATOM 1736 C C . LEU A 1 217 ? -12.237 -3.226 2.125 1.00 94.06 217 LEU A C 1
ATOM 1738 O O . LEU A 1 217 ? -11.835 -3.046 3.274 1.00 94.06 217 LEU A O 1
ATOM 1742 N N . GLN A 1 218 ? -13.538 -3.284 1.835 1.00 92.69 218 GLN A N 1
ATOM 1743 C CA . GLN A 1 218 ? -14.560 -3.250 2.877 1.00 92.69 218 GLN A CA 1
ATOM 1744 C C . GLN A 1 218 ? -14.445 -4.470 3.801 1.00 92.69 218 GLN A C 1
ATOM 1746 O O . GLN A 1 218 ? -14.467 -4.310 5.021 1.00 92.69 218 GLN A O 1
ATOM 1751 N N . ALA A 1 219 ? -14.308 -5.677 3.244 1.00 91.00 219 ALA A N 1
ATOM 1752 C CA . ALA A 1 219 ? -14.176 -6.896 4.042 1.00 91.00 219 ALA A CA 1
ATOM 1753 C C . ALA A 1 219 ? -12.925 -6.856 4.938 1.00 91.00 219 ALA A C 1
ATOM 1755 O O . ALA A 1 219 ? -12.997 -7.206 6.119 1.00 91.00 219 ALA A O 1
ATOM 1756 N N . LEU A 1 220 ? -11.804 -6.362 4.401 1.00 90.94 220 LEU A N 1
ATOM 1757 C CA . LEU A 1 220 ? -10.566 -6.141 5.149 1.00 90.94 220 LEU A CA 1
ATOM 1758 C C . LEU A 1 220 ? -10.750 -5.131 6.284 1.00 90.94 220 LEU A C 1
ATOM 1760 O O . LEU A 1 220 ? -10.309 -5.392 7.401 1.00 90.94 220 LEU A O 1
ATOM 1764 N N . LEU A 1 221 ? -11.434 -4.010 6.035 1.00 89.25 221 LEU A N 1
ATOM 1765 C CA . LEU A 1 221 ? -11.725 -3.009 7.062 1.00 89.25 221 LEU A CA 1
ATOM 1766 C C . LEU A 1 221 ? -12.613 -3.581 8.181 1.00 89.25 221 LEU A C 1
ATOM 1768 O O . LEU A 1 221 ? -12.305 -3.401 9.358 1.00 89.25 221 LEU A O 1
ATOM 1772 N N . GLU A 1 222 ? -13.681 -4.307 7.836 1.00 88.56 222 GLU A N 1
ATOM 1773 C CA . GLU A 1 222 ? -14.572 -4.954 8.813 1.00 88.56 222 GLU A CA 1
ATOM 1774 C C . GLU A 1 222 ? -13.837 -6.016 9.652 1.00 88.56 222 GLU A C 1
ATOM 1776 O O . GLU A 1 222 ? -14.101 -6.172 10.846 1.00 88.56 222 GLU A O 1
ATOM 1781 N N . ALA A 1 223 ? -12.919 -6.776 9.049 1.00 86.19 223 ALA A N 1
ATOM 1782 C CA . ALA A 1 223 ? -12.072 -7.726 9.770 1.00 86.19 223 ALA A CA 1
ATOM 1783 C C . ALA A 1 223 ? -11.065 -7.011 10.684 1.00 86.19 223 ALA A C 1
ATOM 1785 O O . ALA A 1 223 ? -10.904 -7.392 11.842 1.00 86.19 223 ALA A O 1
ATOM 1786 N N . HIS A 1 224 ? -10.440 -5.943 10.187 1.00 83.31 224 HIS A N 1
ATOM 1787 C CA . HIS A 1 224 ? -9.463 -5.167 10.933 1.00 83.31 224 HIS A CA 1
ATOM 1788 C C . HIS A 1 224 ? -10.076 -4.529 12.183 1.00 83.31 224 HIS A C 1
ATOM 1790 O O . HIS A 1 224 ? -9.557 -4.733 13.277 1.00 83.31 224 HIS A O 1
ATOM 1796 N N . VAL A 1 225 ? -11.215 -3.840 12.056 1.00 82.62 225 VAL A N 1
ATOM 1797 C CA . VAL A 1 225 ? -11.885 -3.213 13.208 1.00 82.62 225 VAL A CA 1
ATOM 1798 C C . VAL A 1 225 ? -12.286 -4.252 14.258 1.00 82.62 225 VAL A C 1
ATOM 1800 O O . VAL A 1 225 ? -12.066 -4.021 15.442 1.00 82.62 225 VAL A O 1
ATOM 1803 N N . ARG A 1 226 ? -12.775 -5.431 13.846 1.00 81.38 226 ARG A N 1
ATOM 1804 C CA . ARG A 1 226 ? -13.094 -6.533 14.775 1.00 81.38 226 ARG A CA 1
ATOM 1805 C C . ARG A 1 226 ? -11.880 -7.101 15.510 1.00 81.38 226 ARG A C 1
ATOM 1807 O O . ARG A 1 226 ? -12.046 -7.618 16.602 1.00 81.38 226 ARG A O 1
ATOM 1814 N N . SER A 1 227 ? -10.693 -7.045 14.909 1.00 74.31 227 SER A N 1
ATOM 1815 C CA . SER A 1 227 ? -9.453 -7.540 15.525 1.00 74.31 227 SER A CA 1
ATOM 1816 C C . SER A 1 227 ? -8.825 -6.571 16.533 1.00 74.31 227 SER A C 1
ATOM 1818 O O . SER A 1 227 ? -7.968 -6.981 17.310 1.00 74.31 227 SER A O 1
ATOM 1820 N N . VAL A 1 228 ? -9.210 -5.290 16.484 1.00 66.94 228 VAL A N 1
ATOM 1821 C CA . VAL A 1 228 ? -8.636 -4.209 17.306 1.00 66.94 228 VAL A CA 1
ATOM 1822 C C . VAL A 1 228 ? -9.600 -3.749 18.413 1.00 66.94 228 VAL A C 1
ATOM 1824 O O . VAL A 1 228 ? -9.152 -3.113 19.365 1.00 66.94 228 VAL A O 1
ATOM 1827 N N . ALA A 1 229 ? -10.897 -4.053 18.283 1.00 59.00 229 ALA A N 1
ATOM 1828 C CA . ALA A 1 229 ? -11.924 -3.844 19.308 1.00 59.00 229 ALA A CA 1
ATOM 1829 C C . ALA A 1 229 ? -11.826 -4.885 20.432 1.00 59.00 229 ALA A C 1
ATOM 1831 O O . ALA A 1 229 ? -12.042 -4.485 21.598 1.00 59.00 229 ALA A O 1
#